Protein AF-W2Q8F6-F1 (afdb_monomer)

Secondary structure (DSSP, 8-state):
-HHHHHHHHHHHHHHHHHHHHHHHHHHHHHHHHHHHHHHHHHHHHHHHHHHHHHHHHHHHHHHHHHHHHHHHHHHHHHTTPPP------TT-EEE--TTSPPPEEEPPPPHHHHHHHHHHHHHHHHHHS---EEEEEETTEEEEEEEEEE-TTSS-EEEEEEEE---SS-HHHHHHHGGGS-GGGS------------

Radius of gyration: 40.29 Å; Cα contacts (8 Å, |Δi|>4): 99; chains: 1; bounding box: 96×53×109 Å

Structure (mmCIF, N/CA/C/O backbone):
data_AF-W2Q8F6-F1
#
_entry.id   AF-W2Q8F6-F1
#
loop_
_atom_site.group_PDB
_atom_site.id
_atom_site.type_symbol
_atom_site.label_atom_id
_atom_site.label_alt_id
_atom_site.label_comp_id
_atom_site.label_asym_id
_atom_site.label_entity_id
_atom_site.label_seq_id
_atom_site.pdbx_PDB_ins_code
_atom_site.Cartn_x
_atom_site.Cartn_y
_atom_site.Cartn_z
_atom_site.occupancy
_atom_site.B_iso_or_equiv
_atom_site.auth_seq_id
_atom_site.auth_comp_id
_atom_site.auth_asym_id
_atom_site.auth_atom_id
_atom_site.pdbx_PDB_model_num
ATOM 1 N N . MET A 1 1 ? 61.545 -25.109 -63.100 1.00 66.00 1 MET A N 1
ATOM 2 C CA . MET A 1 1 ? 61.635 -24.639 -61.692 1.00 66.00 1 MET A CA 1
ATOM 3 C C . MET A 1 1 ? 61.240 -23.167 -61.556 1.00 66.00 1 MET A C 1
ATOM 5 O O . MET A 1 1 ? 60.477 -22.851 -60.653 1.00 66.00 1 MET A O 1
ATOM 9 N N . VAL A 1 2 ? 61.700 -22.267 -62.438 1.00 83.44 2 VAL A N 1
ATOM 10 C CA . VAL A 1 2 ? 61.395 -20.823 -62.346 1.00 83.44 2 VAL A CA 1
ATOM 11 C C . VAL A 1 2 ? 59.976 -20.472 -62.828 1.00 83.44 2 VAL A C 1
ATOM 13 O O . VAL A 1 2 ? 59.292 -19.719 -62.136 1.00 83.44 2 VAL A O 1
ATOM 16 N N . GLU A 1 3 ? 59.479 -21.044 -63.937 1.00 85.19 3 GLU A N 1
ATOM 17 C CA . GLU A 1 3 ? 58.094 -20.796 -64.389 1.00 85.19 3 GLU A CA 1
ATOM 18 C C . GLU A 1 3 ? 57.043 -21.245 -63.369 1.00 85.19 3 GLU A C 1
ATOM 20 O O . GLU A 1 3 ? 56.120 -20.491 -63.066 1.00 85.19 3 GLU A O 1
ATOM 25 N N . GLU A 1 4 ? 57.198 -22.446 -62.808 1.00 88.38 4 GLU A N 1
ATOM 26 C CA . GLU A 1 4 ? 56.263 -22.987 -61.812 1.00 88.38 4 GLU A CA 1
ATOM 27 C C . GLU A 1 4 ? 56.221 -22.124 -60.548 1.00 88.38 4 GLU A C 1
ATOM 29 O O . GLU A 1 4 ? 55.144 -21.801 -60.051 1.00 88.38 4 GLU A O 1
ATOM 34 N N . ARG A 1 5 ? 57.377 -21.635 -60.080 1.00 89.94 5 ARG A N 1
ATOM 35 C CA . ARG A 1 5 ? 57.433 -20.677 -58.968 1.00 89.94 5 ARG A CA 1
ATOM 36 C C . ARG A 1 5 ? 56.657 -19.398 -59.289 1.00 89.94 5 ARG A C 1
ATOM 38 O O . ARG A 1 5 ? 55.868 -18.942 -58.468 1.00 89.94 5 ARG A O 1
ATOM 45 N N . ARG A 1 6 ? 56.839 -18.839 -60.489 1.00 91.62 6 ARG A N 1
ATOM 46 C CA . ARG A 1 6 ? 56.146 -17.614 -60.922 1.00 91.62 6 ARG A CA 1
ATOM 47 C C . ARG A 1 6 ? 54.635 -17.821 -61.051 1.00 91.62 6 ARG A C 1
ATOM 49 O O . ARG A 1 6 ? 53.858 -16.913 -60.759 1.00 91.62 6 ARG A O 1
ATOM 56 N N . ARG A 1 7 ? 54.208 -19.005 -61.494 1.00 92.44 7 ARG A N 1
ATOM 57 C CA . ARG A 1 7 ? 52.794 -19.390 -61.569 1.00 92.44 7 ARG A CA 1
ATOM 58 C C . ARG A 1 7 ? 52.175 -19.478 -60.174 1.00 92.44 7 ARG A C 1
ATOM 60 O O . ARG A 1 7 ? 51.116 -18.896 -59.954 1.00 92.44 7 ARG A O 1
ATOM 67 N N . LEU A 1 8 ? 52.854 -20.145 -59.242 1.00 92.94 8 LEU A N 1
ATOM 68 C CA . LEU A 1 8 ? 52.403 -20.276 -57.855 1.00 92.94 8 LEU A CA 1
ATOM 69 C C . LEU A 1 8 ? 52.355 -18.928 -57.129 1.00 92.94 8 LEU A C 1
ATOM 71 O O . LEU A 1 8 ? 51.430 -18.683 -56.366 1.00 92.94 8 LEU A O 1
ATOM 75 N N . GLU A 1 9 ? 53.293 -18.023 -57.400 1.00 93.31 9 GLU A N 1
ATOM 76 C CA . GLU A 1 9 ? 53.303 -16.685 -56.803 1.00 93.31 9 GLU A CA 1
ATOM 77 C C . GLU A 1 9 ? 52.113 -15.830 -57.265 1.00 93.31 9 GLU A C 1
ATOM 79 O O . GLU A 1 9 ? 51.461 -15.180 -56.448 1.00 93.31 9 GLU A O 1
ATOM 84 N N . LYS A 1 10 ? 51.756 -15.894 -58.554 1.00 93.38 10 LYS A N 1
ATOM 85 C CA . LYS A 1 10 ? 50.542 -15.239 -59.072 1.00 93.38 10 LYS A CA 1
ATOM 86 C C . LYS A 1 10 ? 49.266 -15.834 -58.484 1.00 93.38 10 LYS A C 1
ATOM 88 O O . LYS A 1 10 ? 48.330 -15.101 -58.176 1.00 93.38 10 LYS A O 1
ATOM 93 N N . GLU A 1 11 ? 49.222 -17.155 -58.342 1.00 93.38 11 GLU A N 1
ATOM 94 C CA . GLU A 1 11 ? 48.099 -17.852 -57.715 1.00 9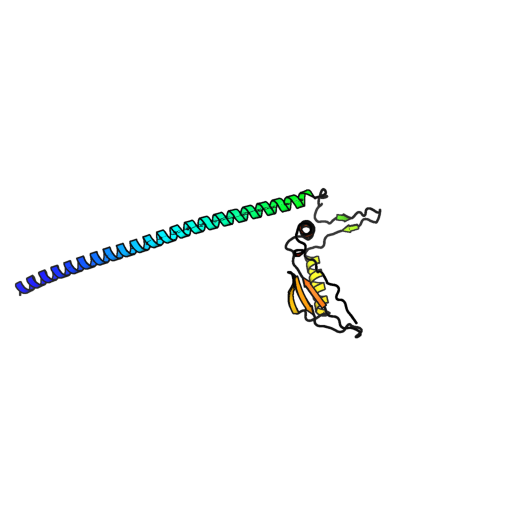3.38 11 GLU A CA 1
ATOM 95 C C . GLU A 1 11 ? 47.949 -17.435 -56.246 1.00 93.38 11 GLU A C 1
ATOM 97 O O . GLU A 1 11 ? 46.856 -17.070 -55.824 1.00 93.38 11 GLU A O 1
ATOM 102 N N . LEU A 1 12 ? 49.053 -17.399 -55.493 1.00 93.94 12 LEU A N 1
ATOM 103 C CA . LEU A 1 12 ? 49.084 -16.944 -54.105 1.00 93.94 12 LEU A CA 1
ATOM 104 C C . LEU A 1 12 ? 48.575 -15.504 -53.983 1.00 93.94 12 LEU A C 1
ATOM 106 O O . LEU A 1 12 ? 47.700 -15.232 -53.167 1.00 93.94 12 LEU A O 1
ATOM 110 N N . GLN A 1 13 ? 49.082 -14.590 -54.812 1.00 94.38 13 GLN A N 1
ATOM 111 C CA . GLN A 1 13 ? 48.644 -13.193 -54.810 1.00 94.38 13 GLN A CA 1
ATOM 112 C C . GLN A 1 13 ? 47.144 -13.067 -55.081 1.00 94.38 13 GLN A C 1
ATOM 114 O O . GLN A 1 13 ? 46.462 -12.305 -54.395 1.00 94.38 13 GLN A O 1
ATOM 119 N N . ARG A 1 14 ? 46.616 -13.851 -56.028 1.00 94.56 14 ARG A N 1
ATOM 120 C CA . ARG A 1 14 ? 45.182 -13.865 -56.325 1.00 94.56 14 ARG A CA 1
ATOM 121 C C . ARG A 1 14 ? 44.366 -14.354 -55.128 1.00 94.56 14 ARG A C 1
ATOM 123 O O . ARG A 1 14 ? 43.432 -13.676 -54.720 1.00 94.56 14 ARG A O 1
ATOM 130 N N . ARG A 1 15 ? 44.764 -15.471 -54.512 1.00 92.94 15 ARG A N 1
ATOM 131 C CA . ARG A 1 15 ? 44.083 -16.036 -53.333 1.00 92.94 15 ARG A CA 1
ATOM 132 C C . ARG A 1 15 ? 44.125 -15.101 -52.125 1.00 92.94 15 ARG A C 1
ATOM 134 O O . ARG A 1 15 ? 43.140 -14.990 -51.403 1.00 92.94 15 ARG A O 1
ATOM 141 N N . VAL A 1 16 ? 45.243 -14.408 -51.913 1.00 94.19 16 VAL A N 1
ATOM 142 C CA . VAL A 1 16 ? 45.380 -13.413 -50.837 1.00 94.19 16 VAL A CA 1
ATOM 143 C C . VAL A 1 16 ? 44.461 -12.216 -51.077 1.00 94.19 16 VAL A C 1
ATOM 145 O O . VAL A 1 16 ? 43.848 -11.725 -50.131 1.00 94.19 16 VAL A O 1
ATOM 148 N N . LEU A 1 17 ? 44.339 -11.752 -52.323 1.00 94.00 17 LEU A N 1
ATOM 149 C CA . LEU A 1 17 ? 43.436 -10.656 -52.671 1.00 94.00 17 LEU A CA 1
ATOM 150 C C . LEU A 1 17 ? 41.964 -11.053 -52.477 1.00 94.00 17 LEU A C 1
ATOM 152 O O . LEU A 1 17 ? 41.217 -10.312 -51.843 1.00 94.00 17 LEU A O 1
ATOM 156 N N . GLU A 1 18 ? 41.575 -12.241 -52.948 1.00 93.19 18 GLU A N 1
ATOM 157 C CA . GLU A 1 18 ? 40.229 -12.803 -52.757 1.00 93.19 18 GLU A CA 1
ATOM 158 C C . GLU A 1 18 ? 39.873 -12.926 -51.265 1.00 93.19 18 GLU A C 1
ATOM 160 O O . GLU A 1 18 ? 38.792 -12.512 -50.847 1.00 93.19 18 GLU A O 1
ATOM 165 N N . ALA A 1 19 ? 40.798 -13.427 -50.438 1.00 88.81 19 ALA A N 1
ATOM 166 C CA . ALA A 1 19 ? 40.586 -13.562 -48.997 1.00 88.81 19 ALA A CA 1
ATOM 167 C C . ALA A 1 19 ? 40.420 -12.206 -48.288 1.00 88.81 19 ALA A C 1
ATOM 169 O O . ALA A 1 19 ? 39.592 -12.086 -47.387 1.00 88.81 19 ALA A O 1
ATOM 170 N N . ARG A 1 20 ? 41.174 -11.176 -48.701 1.00 88.88 20 ARG A N 1
ATOM 171 C CA . ARG A 1 20 ? 41.036 -9.812 -48.158 1.00 88.88 20 ARG A CA 1
ATOM 172 C C . ARG A 1 20 ? 39.681 -9.204 -48.499 1.00 88.88 20 ARG A C 1
ATOM 174 O O . ARG A 1 20 ? 39.010 -8.702 -47.609 1.00 88.88 20 ARG A O 1
ATOM 181 N N . MET A 1 21 ? 39.250 -9.324 -49.754 1.00 90.38 21 MET A N 1
ATOM 182 C CA . MET A 1 21 ? 37.943 -8.818 -50.179 1.00 90.38 21 MET A CA 1
ATOM 183 C C . MET A 1 21 ? 36.790 -9.488 -49.423 1.00 90.38 21 MET A C 1
ATOM 185 O O . MET A 1 21 ? 35.888 -8.801 -48.951 1.00 90.38 21 MET A O 1
ATOM 189 N N . ALA A 1 22 ? 36.842 -10.813 -49.255 1.00 87.81 22 ALA A N 1
ATOM 190 C CA . ALA A 1 22 ? 35.829 -11.546 -48.497 1.00 87.81 22 ALA A CA 1
ATOM 191 C C . ALA A 1 22 ? 35.793 -11.120 -47.018 1.00 87.81 22 ALA A C 1
ATOM 193 O O . ALA A 1 22 ? 34.717 -10.987 -46.434 1.00 87.81 22 ALA A O 1
ATOM 194 N N . PHE A 1 23 ? 36.961 -10.880 -46.413 1.00 84.25 23 PHE A N 1
ATOM 195 C CA . PHE A 1 23 ? 37.064 -10.406 -45.034 1.00 84.25 23 PHE A CA 1
ATOM 196 C C . PHE A 1 23 ? 36.491 -8.992 -44.855 1.00 84.25 23 PHE A C 1
ATOM 198 O O . PHE A 1 23 ? 35.753 -8.749 -43.897 1.00 84.25 23 PHE A O 1
ATOM 205 N N . ASP A 1 24 ? 36.780 -8.077 -45.780 1.00 83.62 24 ASP A N 1
ATOM 206 C CA . ASP A 1 24 ? 36.268 -6.705 -45.742 1.00 83.62 24 ASP A CA 1
ATOM 207 C C . ASP A 1 24 ? 34.740 -6.679 -45.905 1.00 83.62 24 ASP A C 1
ATOM 209 O O . ASP A 1 24 ? 34.045 -5.987 -45.160 1.00 83.62 24 ASP A O 1
ATOM 213 N N . GLU A 1 25 ? 34.190 -7.494 -46.809 1.00 84.44 25 GLU A N 1
ATOM 214 C CA . GLU A 1 25 ? 32.743 -7.621 -47.010 1.00 84.44 25 GLU A CA 1
ATOM 215 C C . GLU A 1 25 ? 32.031 -8.198 -45.774 1.00 84.44 25 GLU A C 1
ATOM 217 O O . GLU A 1 25 ? 31.010 -7.661 -45.334 1.00 84.44 25 GLU A O 1
ATOM 222 N N . LEU A 1 26 ? 32.599 -9.242 -45.156 1.00 82.75 26 LEU A N 1
ATOM 223 C CA . LEU A 1 26 ? 32.115 -9.799 -43.886 1.00 82.75 26 LEU A CA 1
ATOM 224 C C . LEU A 1 26 ? 32.153 -8.758 -42.761 1.00 82.75 26 LEU A C 1
ATOM 226 O O . LEU A 1 26 ? 31.198 -8.650 -41.990 1.00 82.75 26 LEU A O 1
ATOM 230 N N . THR A 1 27 ? 33.222 -7.964 -42.690 1.00 83.50 27 THR A N 1
ATOM 231 C CA . THR A 1 27 ? 33.400 -6.921 -41.671 1.00 83.50 27 THR A CA 1
ATOM 232 C C . THR A 1 27 ? 32.381 -5.794 -41.845 1.00 83.50 27 THR A C 1
ATOM 234 O O . THR A 1 27 ? 31.724 -5.401 -40.880 1.00 83.50 27 THR A O 1
ATOM 237 N N . ILE A 1 28 ? 32.176 -5.315 -43.077 1.00 81.44 28 ILE A N 1
ATOM 238 C CA . ILE A 1 28 ? 31.177 -4.284 -43.401 1.00 81.44 28 ILE A CA 1
ATOM 239 C C . ILE A 1 28 ? 29.765 -4.791 -43.097 1.00 81.44 28 ILE A C 1
ATOM 241 O O . ILE A 1 28 ? 28.972 -4.079 -42.479 1.00 81.44 28 ILE A O 1
ATOM 245 N N . ARG A 1 29 ? 29.447 -6.032 -43.483 1.00 81.88 29 ARG A N 1
ATOM 246 C CA . ARG A 1 29 ? 28.142 -6.643 -43.213 1.00 81.88 29 ARG A CA 1
ATOM 247 C C . ARG A 1 29 ? 27.894 -6.815 -41.713 1.00 81.88 29 ARG A C 1
ATOM 249 O O . ARG A 1 29 ? 26.825 -6.433 -41.242 1.00 81.88 29 ARG A O 1
ATOM 256 N N . SER A 1 30 ? 28.883 -7.302 -40.963 1.00 86.19 30 SER A N 1
ATOM 257 C CA . SER A 1 30 ? 28.810 -7.436 -39.503 1.00 86.19 30 SER A CA 1
ATOM 258 C C . SER A 1 30 ? 28.610 -6.083 -38.815 1.00 86.19 30 SER A C 1
ATOM 260 O O . SER A 1 30 ? 27.782 -5.973 -37.911 1.00 86.19 30 SER A O 1
ATOM 262 N N . ALA A 1 31 ? 29.325 -5.041 -39.248 1.00 88.44 31 ALA A N 1
ATOM 263 C CA . ALA A 1 31 ? 29.173 -3.695 -38.704 1.00 88.44 31 ALA A CA 1
ATOM 264 C C . ALA A 1 31 ? 27.793 -3.095 -39.034 1.00 88.44 31 ALA A C 1
ATOM 266 O O . ALA A 1 31 ? 27.152 -2.490 -38.173 1.00 88.44 31 ALA A O 1
ATOM 267 N N . ALA A 1 32 ? 27.295 -3.306 -40.255 1.00 89.50 32 ALA A N 1
ATOM 268 C CA . ALA A 1 32 ? 25.973 -2.850 -40.680 1.00 89.50 32 ALA A CA 1
ATOM 269 C C . ALA A 1 32 ? 24.829 -3.587 -39.957 1.00 89.50 32 ALA A C 1
ATOM 271 O O . ALA A 1 32 ? 23.784 -3.000 -39.674 1.00 89.50 32 ALA A O 1
ATOM 272 N N . GLU A 1 33 ? 24.992 -4.874 -39.651 1.00 91.00 33 GLU A N 1
ATOM 273 C CA . GLU A 1 33 ? 24.050 -5.648 -38.833 1.00 91.00 33 GLU A CA 1
ATOM 274 C C . GLU A 1 33 ? 24.035 -5.158 -37.378 1.00 91.00 33 GLU A C 1
ATOM 276 O O . GLU A 1 33 ? 22.956 -4.886 -36.847 1.00 91.00 33 GLU A O 1
ATOM 281 N N . ALA A 1 34 ? 25.205 -4.921 -36.775 1.00 90.69 34 ALA A N 1
ATOM 282 C CA . ALA A 1 34 ? 25.307 -4.349 -35.431 1.00 90.69 34 ALA A CA 1
ATOM 283 C C . ALA A 1 34 ? 24.666 -2.951 -35.343 1.00 90.69 34 ALA A C 1
ATOM 285 O O . ALA A 1 34 ? 23.893 -2.673 -34.425 1.00 90.69 34 ALA A O 1
ATOM 286 N N . TYR A 1 35 ? 24.911 -2.082 -36.329 1.00 93.75 35 TYR A N 1
ATOM 287 C CA . TYR A 1 35 ? 24.312 -0.745 -36.376 1.00 93.75 35 TYR A CA 1
ATOM 288 C C . TYR A 1 35 ? 22.783 -0.791 -36.498 1.00 93.75 35 TYR A C 1
ATOM 290 O O . TYR A 1 35 ? 22.077 -0.028 -35.833 1.00 93.75 35 TYR A O 1
ATOM 298 N N . ARG A 1 36 ? 22.252 -1.713 -37.313 1.00 93.50 36 ARG A N 1
ATOM 299 C CA . ARG A 1 36 ? 20.803 -1.934 -37.428 1.00 93.50 36 ARG A CA 1
ATOM 300 C C . ARG A 1 36 ? 20.199 -2.386 -36.103 1.00 93.50 36 ARG A C 1
ATOM 302 O O . ARG A 1 36 ? 19.193 -1.812 -35.695 1.00 93.50 36 ARG A O 1
ATOM 309 N N . HIS A 1 37 ? 20.830 -3.339 -35.415 1.00 93.38 37 HIS A N 1
ATOM 310 C CA . HIS A 1 37 ? 20.370 -3.803 -34.104 1.00 93.38 37 HIS A CA 1
ATOM 311 C C . HIS A 1 37 ? 20.296 -2.652 -33.095 1.00 93.38 37 HIS A C 1
ATOM 313 O O . HIS A 1 37 ? 19.240 -2.400 -32.519 1.00 93.38 37 HIS A O 1
ATOM 319 N N . VAL A 1 38 ? 21.383 -1.887 -32.953 1.00 94.69 38 VAL A N 1
ATOM 320 C CA . VAL A 1 38 ? 21.447 -0.746 -32.026 1.00 94.69 38 VAL A CA 1
ATOM 321 C C . VAL A 1 38 ? 20.412 0.325 -32.373 1.00 94.69 38 VAL A C 1
ATOM 323 O O . VAL A 1 38 ? 19.833 0.940 -31.483 1.00 94.69 38 VAL A O 1
ATOM 326 N N . THR A 1 39 ? 20.143 0.553 -33.659 1.00 95.94 39 THR A N 1
ATOM 327 C CA . THR A 1 39 ? 19.146 1.542 -34.090 1.00 95.94 39 THR A CA 1
ATOM 328 C C . THR A 1 39 ? 17.730 1.126 -33.692 1.00 95.94 39 THR A C 1
ATOM 330 O O . THR A 1 39 ? 16.974 1.954 -33.181 1.00 95.94 39 THR A O 1
ATOM 333 N N . VAL A 1 40 ? 17.381 -0.150 -33.882 1.00 95.81 40 VAL A N 1
ATOM 334 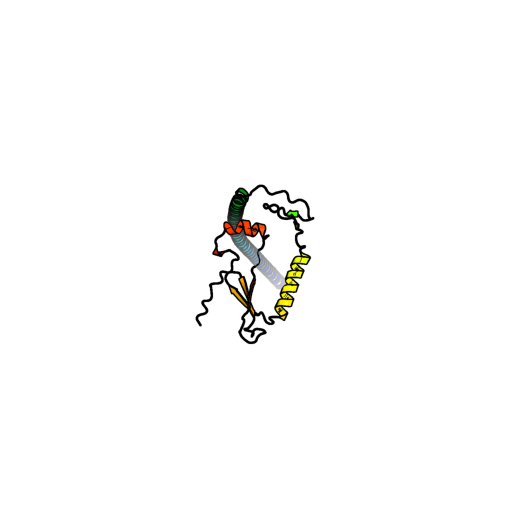C CA . VAL A 1 40 ? 16.077 -0.698 -33.474 1.00 95.81 40 VAL A CA 1
ATOM 335 C C . VAL A 1 40 ? 15.931 -0.667 -31.956 1.00 95.81 40 VAL A C 1
ATOM 337 O O . VAL A 1 40 ? 14.916 -0.198 -31.448 1.00 95.81 40 VAL A O 1
ATOM 340 N N . GLU A 1 41 ? 16.961 -1.093 -31.230 1.00 95.44 41 GLU A N 1
ATOM 341 C CA . GLU A 1 41 ? 16.966 -1.089 -29.769 1.00 95.44 41 GLU A CA 1
ATOM 342 C C . GLU A 1 41 ? 16.841 0.332 -29.210 1.00 95.44 41 GLU A C 1
ATOM 344 O O . GLU A 1 41 ? 16.030 0.589 -28.325 1.00 95.44 41 GLU A O 1
ATOM 349 N N . ARG A 1 42 ? 17.555 1.301 -29.793 1.00 96.06 42 ARG A N 1
ATOM 350 C CA . ARG A 1 42 ? 17.426 2.713 -29.420 1.00 96.06 42 ARG A CA 1
ATOM 351 C C . ARG A 1 42 ? 16.013 3.236 -29.668 1.00 96.06 42 ARG A C 1
ATOM 353 O O . ARG A 1 42 ? 15.497 3.972 -28.832 1.00 96.06 42 ARG A O 1
ATOM 360 N N . ALA A 1 43 ? 15.389 2.887 -30.792 1.00 95.75 43 ALA A N 1
ATOM 361 C CA . ALA A 1 43 ? 14.012 3.283 -31.076 1.00 95.75 43 ALA A CA 1
ATOM 362 C C . ALA A 1 43 ? 13.026 2.679 -30.061 1.00 95.75 43 ALA A C 1
ATOM 364 O O . ALA A 1 43 ? 12.176 3.400 -29.538 1.00 95.75 43 ALA A O 1
ATOM 365 N N . ALA A 1 44 ? 13.194 1.397 -29.723 1.00 96.31 44 ALA A N 1
ATOM 366 C CA . ALA A 1 44 ? 12.396 0.721 -28.704 1.00 96.31 44 ALA A CA 1
ATOM 367 C C . ALA A 1 44 ? 12.558 1.386 -27.326 1.00 96.31 44 ALA A C 1
ATOM 369 O O . ALA A 1 44 ? 11.567 1.800 -26.725 1.00 96.31 44 ALA A O 1
ATOM 370 N N . LEU A 1 45 ? 13.797 1.608 -26.879 1.00 96.56 45 LEU A N 1
ATOM 371 C CA . LEU A 1 45 ? 14.091 2.271 -25.605 1.00 96.56 45 LEU A CA 1
ATOM 372 C C . LEU A 1 45 ? 13.553 3.702 -25.550 1.00 96.56 45 LEU A C 1
ATOM 374 O O . LEU A 1 45 ? 13.072 4.135 -24.507 1.00 96.56 45 LEU A O 1
ATOM 378 N N . MET A 1 46 ? 13.604 4.454 -26.653 1.00 96.38 46 MET A N 1
ATOM 379 C CA . MET A 1 46 ? 13.009 5.793 -26.699 1.00 96.38 46 MET A CA 1
ATOM 380 C C . MET A 1 46 ? 11.490 5.738 -26.521 1.00 96.38 46 MET A C 1
ATOM 382 O O . MET A 1 46 ? 10.952 6.549 -25.769 1.00 96.38 46 MET A O 1
ATOM 386 N N . SER A 1 47 ? 10.810 4.780 -27.158 1.00 95.69 47 SER A N 1
ATOM 387 C CA . SER A 1 47 ? 9.361 4.610 -26.995 1.00 95.69 47 SER A CA 1
ATOM 388 C C . SER A 1 47 ? 8.982 4.235 -25.559 1.00 95.69 47 SER A C 1
ATOM 390 O O . SER A 1 47 ? 8.073 4.832 -24.984 1.00 95.69 47 SER A O 1
ATOM 392 N N . GLU A 1 48 ? 9.743 3.336 -24.933 1.00 96.56 48 GLU A N 1
ATOM 393 C CA . GLU A 1 48 ? 9.535 2.943 -23.539 1.00 96.56 48 GLU A CA 1
ATOM 394 C C . GLU A 1 48 ? 9.813 4.106 -22.579 1.00 96.56 48 GLU A C 1
ATOM 396 O O . GLU A 1 48 ? 9.062 4.335 -21.633 1.00 96.56 48 GLU A O 1
ATOM 401 N N . ASN A 1 49 ? 10.852 4.903 -22.843 1.00 97.25 49 ASN A N 1
ATOM 402 C CA . ASN A 1 49 ? 11.179 6.061 -22.016 1.00 97.25 49 ASN A CA 1
ATOM 403 C C . ASN A 1 49 ? 10.065 7.119 -22.032 1.00 97.25 49 ASN A C 1
ATOM 405 O O . ASN A 1 49 ? 9.796 7.730 -20.998 1.00 97.25 49 ASN A O 1
ATOM 409 N N . VAL A 1 50 ? 9.419 7.333 -23.183 1.00 97.62 50 VAL A N 1
ATOM 410 C CA . VAL A 1 50 ? 8.255 8.226 -23.297 1.00 97.62 50 VAL A CA 1
ATOM 411 C C . VAL A 1 50 ? 7.081 7.671 -22.493 1.00 97.62 50 VAL A C 1
ATOM 413 O O . VAL A 1 50 ? 6.564 8.380 -21.633 1.00 97.62 50 VAL A O 1
ATOM 416 N N . ALA A 1 51 ? 6.742 6.391 -22.670 1.00 97.12 51 ALA A N 1
ATOM 417 C CA . ALA A 1 51 ? 5.652 5.753 -21.931 1.00 97.12 51 ALA A CA 1
ATOM 418 C C . ALA A 1 51 ? 5.865 5.798 -20.405 1.00 97.12 51 ALA A C 1
ATOM 420 O O . ALA A 1 51 ? 4.939 6.069 -19.641 1.00 97.12 51 ALA A O 1
ATOM 421 N N . LEU A 1 52 ? 7.100 5.587 -19.938 1.00 97.38 52 LEU A N 1
ATOM 422 C CA . LEU A 1 52 ? 7.435 5.690 -18.516 1.00 97.38 52 LEU A CA 1
ATOM 423 C C . LEU A 1 52 ? 7.290 7.117 -17.986 1.00 97.38 52 LEU A C 1
ATOM 425 O O . LEU A 1 52 ? 6.830 7.301 -16.860 1.00 97.38 52 LEU A O 1
ATOM 429 N N . LYS A 1 53 ? 7.671 8.131 -18.769 1.00 97.12 53 LYS A N 1
ATOM 430 C CA . LYS A 1 53 ? 7.495 9.536 -18.377 1.00 97.12 53 LYS A CA 1
ATOM 431 C C . LYS A 1 53 ? 6.022 9.896 -18.237 1.00 97.12 53 LYS A C 1
ATOM 433 O O . LYS A 1 53 ? 5.663 10.496 -17.228 1.00 97.12 53 LYS A O 1
ATOM 438 N N . GLU A 1 54 ? 5.190 9.475 -19.184 1.00 97.25 54 GLU A N 1
ATOM 439 C CA . GLU A 1 54 ? 3.735 9.661 -19.121 1.00 97.25 54 GLU A CA 1
ATOM 440 C C . GLU A 1 54 ? 3.148 8.974 -17.878 1.00 97.25 54 GLU A C 1
ATOM 442 O O . GLU A 1 54 ? 2.463 9.610 -17.077 1.00 97.25 54 GLU A O 1
ATOM 447 N N . ALA A 1 55 ? 3.520 7.716 -17.622 1.00 96.69 55 ALA A N 1
ATOM 448 C CA . ALA A 1 55 ? 3.063 6.982 -16.441 1.00 96.69 55 ALA A CA 1
ATOM 449 C C . ALA A 1 55 ? 3.507 7.630 -15.113 1.00 96.69 55 ALA A C 1
ATOM 451 O O . ALA A 1 55 ? 2.765 7.621 -14.125 1.00 96.69 55 ALA A O 1
ATOM 452 N N . ILE A 1 56 ? 4.720 8.193 -15.064 1.00 96.94 56 ILE A N 1
ATOM 453 C CA . ILE A 1 56 ? 5.204 8.947 -13.900 1.00 96.94 56 ILE A CA 1
ATOM 454 C C . ILE A 1 56 ? 4.375 10.215 -13.712 1.00 96.94 56 ILE A C 1
ATOM 456 O O . ILE A 1 56 ? 3.969 10.504 -12.585 1.00 96.94 56 ILE A O 1
ATOM 460 N N . GLU A 1 57 ? 4.112 10.958 -14.784 1.00 97.56 57 GLU A N 1
ATOM 461 C CA . GLU A 1 57 ? 3.314 12.180 -14.729 1.00 97.56 57 GLU A CA 1
ATOM 462 C C . GLU A 1 57 ? 1.900 11.899 -14.206 1.00 97.56 57 GLU A C 1
ATOM 464 O O . GLU A 1 57 ? 1.433 12.573 -13.287 1.00 97.56 57 GLU A O 1
ATOM 469 N N . ASP A 1 58 ? 1.252 10.849 -14.703 1.00 96.50 58 ASP A N 1
ATOM 470 C CA . ASP A 1 58 ? -0.081 10.449 -14.252 1.00 96.50 58 ASP A CA 1
ATOM 471 C C . ASP A 1 58 ? -0.089 10.030 -12.782 1.00 96.50 58 ASP A C 1
ATOM 473 O O . ASP A 1 58 ? -0.951 10.452 -12.004 1.00 96.50 58 ASP A O 1
ATOM 477 N N . LYS A 1 59 ? 0.922 9.273 -12.346 1.00 95.94 59 LYS A N 1
ATOM 478 C CA . LYS A 1 59 ? 1.070 8.911 -10.933 1.00 95.94 59 LYS A CA 1
ATOM 479 C C . LYS A 1 59 ? 1.269 10.142 -10.046 1.00 95.94 59 LYS A C 1
ATOM 481 O O . LYS A 1 59 ? 0.737 10.184 -8.934 1.00 95.94 59 LYS A O 1
ATOM 486 N N . LEU A 1 60 ? 2.020 11.140 -10.512 1.00 96.56 60 LEU A N 1
ATOM 487 C CA . LEU A 1 60 ? 2.214 12.397 -9.789 1.00 96.56 60 LEU A CA 1
ATOM 488 C C . LEU A 1 60 ? 0.915 13.205 -9.704 1.00 96.56 60 LEU A C 1
ATOM 490 O O . LEU A 1 60 ? 0.616 13.728 -8.631 1.00 96.56 60 LEU A O 1
ATOM 494 N N . LYS A 1 61 ? 0.109 13.245 -10.774 1.00 95.94 61 LYS A N 1
ATOM 495 C CA . LYS A 1 61 ? -1.221 13.880 -10.763 1.00 95.94 61 LYS A CA 1
ATOM 496 C C . LYS A 1 61 ? -2.138 13.237 -9.724 1.00 95.94 61 LYS A C 1
ATOM 498 O O . LYS A 1 61 ? -2.712 13.946 -8.901 1.00 95.94 61 LYS A O 1
ATOM 503 N N . VAL A 1 62 ? -2.222 11.903 -9.706 1.00 95.56 62 VAL A N 1
ATOM 504 C CA . VAL A 1 62 ? -3.030 11.165 -8.717 1.00 95.56 62 VAL A CA 1
ATOM 505 C C . VAL A 1 62 ? -2.541 11.438 -7.297 1.00 95.56 62 VAL A C 1
ATOM 507 O O . VAL A 1 62 ? -3.347 11.688 -6.403 1.00 95.56 62 VAL A O 1
ATOM 510 N N . LYS A 1 63 ? -1.221 11.439 -7.080 1.00 95.44 63 LYS A N 1
ATOM 511 C CA . LYS A 1 63 ? -0.642 11.747 -5.770 1.00 95.44 63 LYS A CA 1
ATOM 512 C C . LYS A 1 63 ? -1.009 13.163 -5.308 1.00 95.44 63 LYS A C 1
ATOM 514 O O . LYS A 1 63 ? -1.436 13.323 -4.171 1.00 95.44 63 LYS A O 1
ATOM 519 N N . ALA A 1 64 ? -0.884 14.163 -6.180 1.00 94.81 64 ALA A N 1
ATOM 520 C CA . ALA A 1 64 ? -1.216 15.548 -5.854 1.00 94.81 64 ALA A CA 1
ATOM 521 C C . ALA A 1 64 ? -2.713 15.735 -5.556 1.00 94.81 64 ALA A C 1
ATOM 523 O O . ALA A 1 64 ? -3.074 16.479 -4.644 1.00 94.81 64 ALA A O 1
ATOM 524 N N . GLN A 1 65 ? -3.585 15.043 -6.297 1.00 94.81 65 GLN A N 1
ATOM 525 C CA . GLN A 1 65 ? -5.023 15.046 -6.034 1.00 94.81 65 GLN A CA 1
ATOM 526 C C . GLN A 1 65 ? -5.339 14.427 -4.667 1.00 94.81 65 GLN A C 1
ATOM 528 O O . GLN A 1 65 ? -6.057 15.030 -3.874 1.00 94.81 65 GLN A O 1
ATOM 533 N N . LEU A 1 66 ? -4.740 13.276 -4.353 1.00 94.19 66 LEU A N 1
ATOM 534 C CA . LEU A 1 66 ? -4.914 12.612 -3.062 1.00 94.19 66 LEU A CA 1
ATOM 535 C C . LEU A 1 66 ? -4.423 13.479 -1.893 1.00 94.19 66 LEU A C 1
ATOM 537 O O . LEU A 1 66 ? -5.078 13.548 -0.855 1.00 94.19 66 LEU A O 1
ATOM 541 N N . GLU A 1 67 ? -3.273 14.140 -2.044 1.00 92.50 67 GLU A N 1
ATOM 542 C CA . GLU A 1 67 ? -2.737 15.060 -1.034 1.00 92.50 67 GLU A CA 1
ATOM 543 C C . GLU A 1 67 ? -3.676 16.250 -0.808 1.00 92.50 67 GLU A C 1
ATOM 545 O O . GLU A 1 67 ? -3.928 16.611 0.342 1.00 92.50 67 GLU A O 1
ATOM 550 N N . ARG A 1 68 ? -4.252 16.810 -1.881 1.00 93.25 68 ARG A N 1
ATOM 551 C CA . ARG A 1 68 ? -5.244 17.888 -1.793 1.00 93.25 68 ARG A CA 1
ATOM 552 C C . ARG A 1 68 ? -6.498 17.447 -1.046 1.00 93.25 68 ARG A C 1
ATOM 554 O O . ARG A 1 68 ? -6.877 18.101 -0.084 1.00 93.25 68 ARG A O 1
ATOM 561 N N . GLU A 1 69 ? -7.096 16.325 -1.438 1.00 90.19 69 GLU A N 1
ATOM 562 C CA . GLU A 1 69 ? -8.296 15.788 -0.781 1.00 90.19 69 GLU A CA 1
ATOM 563 C C . GLU A 1 69 ? -8.034 15.460 0.694 1.00 90.19 69 GLU A C 1
ATOM 565 O O . GLU A 1 69 ? -8.853 15.753 1.564 1.00 90.19 69 GLU A O 1
ATOM 570 N N . THR A 1 70 ? -6.856 14.907 1.001 1.00 87.44 70 THR A N 1
ATOM 571 C CA . THR A 1 70 ? -6.444 14.644 2.385 1.00 87.44 70 THR A CA 1
ATOM 572 C C . THR A 1 70 ? -6.340 15.941 3.185 1.00 87.44 70 THR A C 1
ATOM 574 O O . THR A 1 70 ? -6.773 15.987 4.336 1.00 87.44 70 THR A O 1
ATOM 577 N N . GLN A 1 71 ? -5.774 16.995 2.595 1.00 87.12 71 GLN A N 1
ATOM 578 C CA . GLN A 1 71 ? -5.635 18.290 3.250 1.00 87.12 71 GLN A CA 1
ATOM 579 C C . GLN A 1 71 ? -6.999 18.954 3.478 1.00 87.12 71 GLN A C 1
ATOM 581 O O . GLN A 1 71 ? -7.283 19.365 4.601 1.00 87.12 71 GLN A O 1
ATOM 586 N N . GLU A 1 72 ? -7.871 18.967 2.468 1.00 87.31 72 GLU A N 1
ATOM 587 C CA . GLU A 1 72 ? -9.246 19.474 2.580 1.00 87.31 72 GLU A CA 1
ATOM 588 C C . GLU A 1 72 ? -10.028 18.747 3.685 1.00 87.31 72 GLU A C 1
ATOM 590 O O . GLU A 1 72 ? -10.696 19.380 4.505 1.00 87.31 72 GLU A O 1
ATOM 595 N N . PHE A 1 73 ? -9.893 17.420 3.768 1.00 84.56 73 PHE A N 1
ATOM 596 C CA . PHE A 1 73 ? -10.496 16.616 4.830 1.00 84.56 73 PHE A CA 1
ATOM 597 C C . PHE A 1 73 ? -9.953 16.975 6.223 1.00 84.56 73 PHE A C 1
ATOM 599 O O . PHE A 1 73 ? -10.712 17.095 7.186 1.00 84.56 73 PHE A O 1
ATOM 606 N N . LEU A 1 74 ? -8.639 17.174 6.356 1.00 82.38 74 LEU A N 1
ATOM 607 C CA . LEU A 1 74 ? -8.030 17.575 7.626 1.00 82.38 74 LEU A CA 1
ATOM 608 C C . LEU A 1 74 ? -8.455 18.983 8.059 1.00 82.38 74 LEU A C 1
ATOM 610 O O . LEU A 1 74 ? -8.660 19.210 9.254 1.00 82.38 74 LEU A O 1
ATOM 614 N N . ASP A 1 75 ? -8.607 19.908 7.115 1.00 83.19 75 ASP A N 1
ATOM 615 C CA . ASP A 1 75 ? -9.040 21.275 7.396 1.00 83.19 75 ASP A CA 1
ATOM 616 C C . ASP A 1 75 ? -10.505 21.316 7.859 1.00 83.19 75 ASP A C 1
ATOM 618 O O . ASP A 1 75 ? -10.821 22.019 8.823 1.00 83.19 75 ASP A O 1
ATOM 622 N N . GLN A 1 76 ? -11.378 20.474 7.291 1.00 80.19 76 GLN A N 1
ATOM 623 C CA . GLN A 1 76 ? -12.747 20.283 7.796 1.00 80.19 76 GLN A CA 1
ATOM 624 C C . GLN A 1 76 ? -12.767 19.794 9.251 1.00 80.19 76 GLN A C 1
ATOM 626 O O . GLN A 1 76 ? -13.541 20.296 10.065 1.00 80.19 76 GLN A O 1
ATOM 631 N N . ILE A 1 77 ? -11.881 18.858 9.608 1.00 76.25 77 ILE A N 1
ATOM 632 C CA . ILE A 1 77 ? -11.774 18.357 10.986 1.00 76.25 77 ILE A CA 1
ATOM 633 C C . ILE A 1 77 ? -11.297 19.458 11.945 1.00 76.25 77 ILE A C 1
ATOM 635 O O . ILE A 1 77 ? -11.785 19.539 13.074 1.00 76.25 77 ILE A O 1
ATOM 639 N N . ARG A 1 78 ? -10.346 20.302 11.523 1.00 71.69 78 ARG A N 1
ATOM 640 C CA . ARG A 1 78 ? -9.800 21.398 12.347 1.00 71.69 78 ARG A CA 1
ATOM 641 C C . ARG A 1 78 ? -10.790 22.540 12.559 1.00 71.69 78 ARG A C 1
ATOM 643 O O . ARG A 1 78 ? -10.790 23.144 13.624 1.00 71.69 78 ARG A O 1
ATOM 650 N N . SER A 1 79 ? -11.654 22.823 11.585 1.00 63.09 79 SER A N 1
ATOM 651 C CA . SER A 1 79 ? -12.623 23.924 11.682 1.00 63.09 79 SER A CA 1
ATOM 652 C C . SER A 1 79 ? -13.676 23.736 12.789 1.00 63.09 79 SER A C 1
ATOM 654 O O . SER A 1 79 ? -14.315 24.710 13.177 1.00 63.09 79 SER A O 1
ATOM 656 N N . ASN A 1 80 ? -13.854 22.516 13.307 1.00 59.94 80 ASN A N 1
ATOM 657 C CA . ASN A 1 80 ? -14.803 22.191 14.380 1.00 59.94 80 ASN A CA 1
ATOM 658 C C . ASN A 1 80 ? -14.159 22.160 15.782 1.00 59.94 80 ASN A C 1
ATOM 660 O O . ASN A 1 80 ? -14.742 21.615 16.720 1.00 59.94 80 ASN A O 1
ATOM 664 N N . GLU A 1 81 ? -12.944 22.690 15.938 1.00 54.97 81 GLU A N 1
ATOM 665 C CA . GLU A 1 81 ? -12.184 22.598 17.185 1.00 54.97 81 GLU A CA 1
ATOM 666 C C . GLU A 1 81 ? -12.563 23.728 18.173 1.00 54.97 81 GLU A C 1
ATOM 668 O O . GLU A 1 81 ? -12.442 24.910 17.843 1.00 54.97 81 GLU A O 1
ATOM 673 N N . PRO A 1 82 ? -12.985 23.415 19.415 1.00 55.44 82 PRO A N 1
ATOM 674 C CA . PRO A 1 82 ? -12.906 24.366 20.521 1.00 55.44 82 PRO A CA 1
ATOM 675 C C . PRO A 1 82 ? -11.430 24.680 20.821 1.00 55.44 82 PRO A C 1
ATOM 677 O O . PRO A 1 82 ? -10.590 23.797 20.642 1.00 55.44 82 PRO A O 1
ATOM 680 N N . PRO A 1 83 ? -11.079 25.875 21.331 1.00 50.84 83 PRO A N 1
ATOM 681 C CA . PRO A 1 83 ? -9.690 26.238 21.595 1.00 50.84 83 PRO A CA 1
ATOM 682 C C . PRO A 1 83 ? -9.008 25.191 22.482 1.00 50.84 83 PRO A C 1
ATOM 684 O O . PRO A 1 83 ? -9.442 24.932 23.606 1.00 50.84 83 PRO A O 1
ATOM 687 N N . VAL A 1 84 ? -7.942 24.577 21.967 1.00 50.31 84 VAL A N 1
ATOM 688 C CA . VAL A 1 84 ? -7.121 23.622 22.712 1.00 50.31 84 VAL A CA 1
ATOM 689 C C . VAL A 1 84 ? -6.529 24.354 23.914 1.00 50.31 84 VAL A C 1
ATOM 691 O O . VAL A 1 84 ? -5.718 25.266 23.752 1.00 50.31 84 VAL A O 1
ATOM 694 N N . LEU A 1 85 ? -6.925 23.961 25.128 1.00 48.03 85 LEU A N 1
ATOM 695 C CA . LEU A 1 85 ? -6.186 24.328 26.332 1.00 48.03 85 LEU A CA 1
ATOM 696 C C . LEU A 1 85 ? -4.760 23.817 26.141 1.00 48.03 85 LEU A C 1
ATOM 698 O O . LEU A 1 85 ? -4.556 22.617 25.948 1.00 48.03 85 LEU A O 1
ATOM 702 N N . ALA A 1 86 ? -3.805 24.748 26.126 1.00 46.00 86 ALA A N 1
ATOM 703 C CA . ALA A 1 86 ? -2.389 24.464 25.967 1.00 46.00 86 ALA A CA 1
ATOM 704 C C . ALA A 1 86 ? -2.016 23.258 26.833 1.00 46.00 86 ALA A C 1
ATOM 706 O O . ALA A 1 86 ? -2.158 23.307 28.058 1.00 46.00 86 ALA A O 1
ATOM 707 N N . ARG A 1 87 ? -1.578 22.170 26.185 1.00 49.66 87 ARG A N 1
ATOM 708 C CA . ARG A 1 87 ? -0.918 21.066 26.876 1.00 49.66 87 ARG A CA 1
ATOM 709 C C . ARG A 1 87 ? 0.292 21.677 27.570 1.00 49.66 87 ARG A C 1
ATOM 711 O O . ARG A 1 87 ? 1.254 22.042 26.903 1.00 49.66 87 ARG A O 1
ATOM 718 N N . ARG A 1 88 ? 0.176 21.878 28.882 1.00 49.12 88 ARG A N 1
ATOM 719 C CA . ARG A 1 88 ? 1.345 22.061 29.733 1.00 49.12 88 ARG A CA 1
ATOM 720 C C . ARG A 1 88 ? 2.068 20.725 29.795 1.00 49.12 88 ARG A C 1
ATOM 722 O O . ARG A 1 88 ? 1.441 19.685 29.597 1.00 49.12 88 ARG A O 1
ATOM 729 N N . ASP A 1 89 ? 3.369 20.850 29.968 1.00 51.94 89 ASP A N 1
ATOM 730 C CA . ASP A 1 89 ? 4.408 19.844 29.808 1.00 51.94 89 ASP A CA 1
ATOM 731 C C . ASP A 1 89 ? 4.122 18.508 30.513 1.00 51.94 89 ASP A C 1
ATOM 733 O O . ASP A 1 89 ? 3.184 18.387 31.297 1.00 51.94 89 ASP A O 1
ATOM 737 N N . ASP A 1 90 ? 4.951 17.516 30.185 1.00 53.41 90 ASP A N 1
ATOM 738 C CA . ASP A 1 90 ? 4.867 16.058 30.389 1.00 53.41 90 ASP A CA 1
ATOM 739 C C . ASP A 1 90 ? 4.515 15.507 31.799 1.00 53.41 90 ASP A C 1
ATOM 741 O O . ASP A 1 90 ? 4.581 14.299 32.012 1.00 53.41 90 ASP A O 1
ATOM 745 N N . ASP A 1 91 ? 4.068 16.329 32.747 1.00 58.72 91 ASP A N 1
ATOM 746 C CA . ASP A 1 91 ? 3.816 15.955 34.142 1.00 58.72 91 ASP A CA 1
ATOM 747 C C . ASP A 1 91 ? 2.353 15.609 34.468 1.00 58.72 91 ASP A C 1
ATOM 749 O O . ASP A 1 91 ? 2.042 15.289 35.614 1.00 58.72 91 ASP A O 1
ATOM 753 N N . GLY A 1 92 ? 1.437 15.624 33.497 1.00 63.22 92 GLY A N 1
ATOM 754 C CA . GLY A 1 92 ? 0.010 15.342 33.713 1.00 63.22 92 GLY A CA 1
ATOM 755 C C . GLY A 1 92 ? -0.845 16.596 33.920 1.00 63.22 92 GLY A C 1
ATOM 756 O O . GLY A 1 92 ? -0.384 17.725 33.764 1.00 63.22 92 GLY A O 1
ATOM 757 N N . TRP A 1 93 ? -2.140 16.422 34.200 1.00 74.06 93 TRP A N 1
ATOM 758 C CA . TRP A 1 93 ? -3.074 17.543 34.355 1.00 74.06 93 TRP A CA 1
ATOM 759 C C . TRP A 1 93 ? -4.076 17.341 35.493 1.00 74.06 93 TRP A C 1
ATOM 761 O O . TRP A 1 93 ? -4.557 16.241 35.756 1.00 74.06 93 TRP A O 1
ATOM 771 N N . CYS A 1 94 ? -4.441 18.437 36.160 1.00 77.19 94 CYS A N 1
ATOM 772 C CA . CYS A 1 94 ? -5.491 18.435 37.174 1.00 77.19 94 CYS A CA 1
ATOM 773 C C . CYS A 1 94 ? -6.871 18.512 36.504 1.00 77.19 94 CYS A C 1
ATOM 775 O O . CYS A 1 94 ? -7.166 19.466 35.781 1.00 77.19 94 CYS A O 1
ATOM 777 N N . VAL A 1 95 ? -7.720 17.511 36.738 1.00 78.44 95 VAL A N 1
ATOM 778 C CA . VAL A 1 95 ? -9.091 17.453 36.223 1.00 78.44 95 VAL A CA 1
ATOM 779 C C . VAL A 1 95 ? -10.023 18.125 37.226 1.00 78.44 95 VAL A C 1
ATOM 781 O O . VAL A 1 95 ? -10.211 17.637 38.341 1.00 78.44 95 VAL A O 1
ATOM 784 N N . GLN A 1 96 ? -10.621 19.246 36.823 1.00 81.56 96 GLN A N 1
ATOM 785 C CA . GLN A 1 96 ? -11.658 19.929 37.596 1.00 81.56 96 GLN A CA 1
ATOM 786 C C . GLN A 1 96 ? -13.036 19.461 37.128 1.00 81.56 96 GLN A C 1
ATOM 788 O O . GLN A 1 96 ? -13.353 19.538 35.941 1.00 81.56 96 GLN A O 1
ATOM 793 N N . LEU A 1 97 ? -13.859 18.972 38.056 1.00 80.12 97 LEU A N 1
ATOM 794 C CA . LEU A 1 97 ? -15.234 18.590 37.753 1.00 80.12 97 LEU A CA 1
ATOM 795 C C . LEU A 1 97 ? -16.169 19.798 37.932 1.00 80.12 97 LEU A C 1
ATOM 797 O O . LEU A 1 97 ? -16.067 20.497 38.941 1.00 80.12 97 LEU A O 1
ATOM 801 N N . PRO A 1 98 ? -17.129 20.022 37.016 1.00 70.38 98 PRO A N 1
ATOM 802 C CA . PRO A 1 98 ? -17.997 21.205 37.031 1.00 70.38 98 PRO A CA 1
ATOM 803 C C . PRO A 1 98 ? -18.949 21.278 38.238 1.00 70.38 98 PRO A C 1
ATOM 805 O O . PRO A 1 98 ? -19.547 22.318 38.494 1.00 70.38 98 PRO A O 1
ATOM 808 N N . ASN A 1 99 ? -19.069 20.198 39.012 1.00 76.81 99 ASN A N 1
ATOM 809 C CA . ASN A 1 99 ? -20.093 20.036 40.045 1.00 76.81 99 ASN A CA 1
ATOM 810 C C . ASN A 1 99 ? -19.570 20.346 41.462 1.00 76.81 99 ASN A C 1
ATOM 812 O O . ASN A 1 99 ? -20.170 19.908 42.440 1.00 76.81 99 ASN A O 1
ATOM 816 N N . GLY A 1 100 ? -18.411 21.003 41.588 1.00 71.88 100 GLY A N 1
ATOM 817 C CA . GLY A 1 100 ? -17.740 21.213 42.880 1.00 71.88 100 GLY A CA 1
ATOM 818 C C . GLY A 1 100 ? -17.169 19.932 43.507 1.00 71.88 100 GLY A C 1
ATOM 819 O O . GLY A 1 100 ? -16.780 19.937 44.673 1.00 71.88 100 GLY A O 1
ATOM 820 N N . ALA A 1 101 ? -17.125 18.830 42.752 1.00 78.19 101 ALA A N 1
ATOM 821 C CA . ALA A 1 101 ? -16.503 17.589 43.197 1.00 78.19 101 ALA A CA 1
ATOM 822 C C . ALA A 1 101 ? -14.971 17.754 43.302 1.00 78.19 101 ALA A C 1
ATOM 824 O O . ALA A 1 101 ? -14.402 18.588 42.589 1.00 78.19 101 ALA A O 1
ATOM 825 N N . PRO A 1 102 ? -14.294 16.970 44.166 1.00 80.50 102 PRO A N 1
ATOM 826 C CA . PRO A 1 102 ? -12.856 17.086 44.368 1.00 80.50 102 PRO A CA 1
ATOM 827 C C . PRO A 1 102 ? -12.106 16.929 43.049 1.00 80.50 102 PRO A C 1
ATOM 829 O O . PRO A 1 102 ? -12.263 15.931 42.345 1.00 80.50 102 PRO A O 1
ATOM 832 N N . SER A 1 103 ? -11.285 17.920 42.719 1.00 83.00 103 SER A N 1
ATOM 833 C CA . SER A 1 103 ? -10.362 17.813 41.597 1.00 83.00 103 SER A CA 1
ATOM 834 C C . SER A 1 103 ? -9.312 16.738 41.878 1.00 83.00 103 SER A C 1
ATOM 836 O O . SER A 1 103 ? -8.848 16.617 43.014 1.00 83.00 103 SER A O 1
ATOM 838 N N . PHE A 1 104 ? -8.908 15.994 40.852 1.00 82.19 104 PHE A N 1
ATOM 839 C CA . PHE A 1 104 ? -7.869 14.971 40.962 1.00 82.19 104 PHE A CA 1
ATOM 840 C C . PHE A 1 104 ? -6.787 15.177 39.907 1.00 82.19 104 PHE A C 1
ATOM 842 O O . PHE A 1 104 ? -7.036 15.716 38.827 1.00 82.19 104 PHE A O 1
ATOM 849 N N . TYR A 1 105 ? -5.571 14.749 40.235 1.00 80.44 105 TYR A N 1
ATOM 850 C CA . TYR A 1 105 ? -4.435 14.822 39.332 1.00 80.44 105 TYR A CA 1
ATOM 851 C C . TYR A 1 105 ? -4.396 13.578 38.447 1.00 80.44 105 TYR A C 1
ATOM 853 O O . TYR A 1 105 ? -4.343 12.457 38.952 1.00 80.44 105 TYR A O 1
ATOM 861 N N . PHE A 1 106 ? -4.453 13.773 37.134 1.00 78.25 106 PHE A N 1
ATOM 862 C CA . PHE A 1 106 ? -4.319 12.705 36.158 1.00 78.25 106 PHE A CA 1
ATOM 863 C C . PHE A 1 106 ? -2.905 12.715 35.581 1.00 78.25 106 PHE A C 1
ATOM 865 O O . PHE A 1 106 ? -2.500 13.689 34.948 1.00 78.25 106 PHE A O 1
ATOM 872 N N . SER A 1 107 ? -2.185 11.610 35.762 1.00 78.31 107 SER A N 1
ATOM 873 C CA . SER A 1 107 ? -0.940 11.341 35.047 1.00 78.31 107 SER A CA 1
ATOM 874 C C . SER A 1 107 ? -1.216 10.318 33.940 1.00 78.31 107 SER A C 1
ATOM 876 O O . SER A 1 107 ? -1.775 9.256 34.238 1.00 78.31 107 SER A O 1
ATOM 878 N N . PRO A 1 108 ? -0.884 10.607 32.671 1.00 75.38 108 PRO A N 1
ATOM 879 C CA . PRO A 1 108 ? -0.970 9.623 31.602 1.00 75.38 108 PRO A CA 1
ATOM 880 C C . PRO A 1 108 ? -0.076 8.418 31.899 1.00 75.38 108 PRO A C 1
ATOM 882 O O . PRO A 1 108 ? 1.036 8.577 32.392 1.00 75.38 108 PRO A O 1
ATOM 885 N N . PHE A 1 109 ? -0.533 7.220 31.533 1.00 74.75 109 PHE A N 1
ATOM 886 C CA . PHE A 1 109 ? 0.326 6.039 31.574 1.00 74.75 109 PHE A CA 1
ATOM 887 C C . PHE A 1 109 ? 1.538 6.224 30.662 1.00 74.75 109 PHE A C 1
ATOM 889 O O . PHE A 1 109 ? 1.399 6.681 29.519 1.00 74.75 109 PHE A O 1
ATOM 896 N N . THR A 1 110 ? 2.708 5.795 31.133 1.00 79.19 110 THR A N 1
ATOM 897 C CA . THR A 1 110 ? 3.879 5.665 30.262 1.00 79.19 110 THR A CA 1
ATOM 898 C C . THR A 1 110 ? 3.637 4.581 29.211 1.00 79.19 110 THR A C 1
ATOM 900 O O . THR A 1 110 ? 2.759 3.716 29.343 1.00 79.19 110 THR A O 1
ATOM 903 N N . ARG A 1 111 ? 4.408 4.617 28.119 1.00 74.44 111 ARG A N 1
ATOM 904 C CA . ARG A 1 111 ? 4.293 3.607 27.060 1.00 74.44 111 ARG A CA 1
ATOM 905 C C . ARG A 1 111 ? 4.553 2.209 27.621 1.00 74.44 111 ARG A C 1
ATOM 907 O O . ARG A 1 111 ? 3.850 1.260 27.276 1.00 74.44 111 ARG A O 1
ATOM 914 N N . GLU A 1 112 ? 5.534 2.117 28.503 1.00 80.00 112 GLU A N 1
ATOM 915 C CA . GLU A 1 112 ? 5.978 0.911 29.178 1.00 80.00 112 GLU A CA 1
ATOM 916 C C . GLU A 1 112 ? 4.895 0.373 30.117 1.00 80.00 112 GLU A C 1
ATOM 918 O O . GLU A 1 112 ? 4.605 -0.821 30.087 1.00 80.00 112 GLU A O 1
ATOM 923 N N . GLU A 1 113 ? 4.245 1.235 30.905 1.00 80.81 113 GLU A N 1
ATOM 924 C CA . GLU A 1 113 ? 3.112 0.851 31.757 1.00 80.81 113 GLU A CA 1
ATOM 925 C C . GLU A 1 113 ? 1.952 0.294 30.940 1.00 80.81 113 GLU A C 1
ATOM 927 O O . GLU A 1 113 ? 1.429 -0.772 31.264 1.00 80.81 113 GLU A O 1
ATOM 932 N N . PHE A 1 114 ? 1.580 0.970 29.851 1.00 77.25 114 PHE A N 1
ATOM 933 C CA . PHE A 1 114 ? 0.519 0.495 28.971 1.00 77.25 114 PHE A CA 1
ATOM 934 C C . PHE A 1 114 ? 0.854 -0.876 28.371 1.00 77.25 114 PHE A C 1
ATOM 936 O O . PHE A 1 114 ? 0.042 -1.801 28.438 1.00 77.25 114 PHE A O 1
ATOM 943 N N . ASP A 1 115 ? 2.055 -1.024 27.806 1.00 76.56 115 ASP A N 1
ATOM 944 C CA . ASP A 1 115 ? 2.481 -2.277 27.181 1.00 76.56 115 ASP A CA 1
ATOM 945 C C . ASP A 1 115 ? 2.592 -3.410 28.225 1.00 76.56 115 ASP A C 1
ATOM 947 O O . ASP A 1 115 ? 2.252 -4.555 27.923 1.00 76.56 115 ASP A O 1
ATOM 951 N N . ASN A 1 116 ? 2.992 -3.108 29.464 1.00 81.44 116 ASN A N 1
ATOM 952 C CA . ASN A 1 116 ? 3.032 -4.074 30.566 1.00 81.44 116 ASN A CA 1
ATOM 953 C C . ASN A 1 116 ? 1.632 -4.484 31.036 1.00 81.44 116 ASN A C 1
ATOM 955 O O . ASN A 1 116 ? 1.392 -5.670 31.249 1.00 81.44 116 ASN A O 1
ATOM 959 N N . ILE A 1 117 ? 0.690 -3.543 31.158 1.00 79.19 117 ILE A N 1
ATOM 960 C CA . ILE A 1 117 ? -0.710 -3.849 31.485 1.00 79.19 117 ILE A CA 1
ATOM 961 C C . ILE A 1 117 ? -1.316 -4.737 30.399 1.00 79.19 117 ILE A C 1
ATOM 963 O O . ILE A 1 117 ? -1.991 -5.716 30.721 1.00 79.19 117 ILE A O 1
ATOM 967 N N . LEU A 1 118 ? -1.064 -4.433 29.123 1.00 73.25 118 LEU A N 1
ATOM 968 C CA . LEU A 1 118 ? -1.565 -5.231 28.008 1.00 73.25 118 LEU A CA 1
ATOM 969 C C . LEU A 1 118 ? -0.991 -6.652 28.040 1.00 73.25 118 LEU A C 1
ATOM 971 O O . LEU A 1 118 ? -1.754 -7.611 27.987 1.00 73.25 118 LEU A O 1
ATOM 975 N N . LYS A 1 119 ? 0.330 -6.790 28.213 1.00 75.19 119 LYS A N 1
ATOM 976 C CA . LYS A 1 119 ? 0.998 -8.095 28.333 1.00 75.19 119 LYS A CA 1
ATOM 977 C C . LYS A 1 119 ? 0.509 -8.892 29.536 1.00 75.19 119 LYS A C 1
ATOM 979 O O . LYS A 1 119 ? 0.245 -10.078 29.397 1.00 75.19 119 LYS A O 1
ATOM 984 N N . ASN A 1 120 ? 0.369 -8.263 30.700 1.00 76.19 120 ASN A N 1
ATOM 985 C CA . ASN A 1 120 ? -0.106 -8.941 31.905 1.00 76.19 120 ASN A CA 1
ATOM 986 C C . ASN A 1 120 ? -1.547 -9.412 31.741 1.00 76.19 120 ASN A C 1
ATOM 988 O O . ASN A 1 120 ? -1.861 -10.536 32.119 1.00 76.19 120 ASN A O 1
ATOM 992 N N . ASN A 1 121 ? -2.408 -8.587 31.139 1.00 67.88 121 ASN A N 1
ATOM 993 C CA . ASN A 1 121 ? -3.750 -9.028 30.789 1.00 67.88 121 ASN A CA 1
ATOM 994 C C . ASN A 1 121 ? -3.691 -10.194 29.806 1.00 67.88 121 ASN A C 1
ATOM 996 O O . ASN A 1 121 ? -4.322 -11.200 30.081 1.00 67.88 121 ASN A O 1
ATOM 1000 N N . ASP A 1 122 ? -2.899 -10.121 28.735 1.00 65.06 122 ASP A N 1
ATOM 1001 C CA . ASP A 1 122 ? -2.757 -11.219 27.772 1.00 65.06 122 ASP A CA 1
ATOM 1002 C C . ASP A 1 122 ? -2.260 -12.523 28.426 1.00 65.06 122 ASP A C 1
ATOM 1004 O O . ASP A 1 122 ? -2.777 -13.588 28.101 1.00 65.06 122 ASP A O 1
ATOM 1008 N N . VAL A 1 123 ? -1.313 -12.459 29.371 1.00 66.12 123 VAL A N 1
ATOM 1009 C CA . VAL A 1 123 ? -0.790 -13.629 30.105 1.00 66.12 123 VAL A CA 1
ATOM 1010 C C . VAL A 1 123 ? -1.846 -14.213 31.044 1.00 66.12 123 VAL A C 1
ATOM 1012 O O . VAL A 1 123 ? -2.175 -15.390 30.924 1.00 66.12 123 VAL A O 1
ATOM 1015 N N . VAL A 1 124 ? -2.448 -13.395 31.914 1.00 65.88 124 VAL A N 1
ATOM 1016 C CA . VAL A 1 124 ? -3.534 -13.827 32.819 1.00 65.88 124 VAL A CA 1
ATOM 1017 C C . VAL A 1 124 ? -4.719 -14.382 32.021 1.00 65.88 124 VAL A C 1
ATOM 1019 O O . VAL A 1 124 ? -5.400 -15.320 32.442 1.00 65.88 124 VAL A O 1
ATOM 1022 N N . TYR A 1 125 ? -4.970 -13.814 30.843 1.00 61.97 125 TYR A N 1
ATOM 1023 C CA . TYR A 1 125 ? -6.030 -14.252 29.952 1.00 61.97 125 TYR A CA 1
ATOM 1024 C C . TYR A 1 125 ? -5.712 -15.594 29.289 1.00 61.97 125 TYR A C 1
ATOM 1026 O O . TYR A 1 125 ? -6.568 -16.480 29.271 1.00 61.97 125 TYR A O 1
ATOM 1034 N N . ALA A 1 126 ? -4.487 -15.757 28.783 1.00 62.84 126 ALA A N 1
ATOM 1035 C CA . ALA A 1 126 ? -4.001 -16.999 28.191 1.00 62.84 126 ALA A CA 1
ATOM 1036 C C . ALA A 1 126 ? -3.951 -18.150 29.208 1.00 62.84 126 ALA A C 1
ATOM 1038 O O . ALA A 1 126 ? -4.202 -19.292 28.835 1.00 62.84 126 ALA A O 1
ATOM 1039 N N . GLU A 1 127 ? -3.688 -17.860 30.485 1.00 65.00 127 GLU A N 1
ATOM 1040 C CA . GLU A 1 127 ? -3.740 -18.845 31.572 1.00 65.00 127 GLU A CA 1
ATOM 1041 C C . GLU A 1 127 ? -5.169 -19.327 31.863 1.00 65.00 127 GLU A C 1
ATOM 1043 O O . GLU A 1 127 ? -5.387 -20.522 32.055 1.00 65.00 127 GLU A O 1
ATOM 1048 N N . ARG A 1 128 ? -6.162 -18.423 31.869 1.00 61.97 128 ARG A N 1
ATOM 1049 C CA . ARG A 1 128 ? -7.574 -18.784 32.115 1.00 61.97 128 ARG A CA 1
ATOM 1050 C C . ARG A 1 128 ? -8.260 -19.424 30.909 1.00 61.97 128 ARG A C 1
ATOM 1052 O O . ARG A 1 128 ? -9.183 -20.214 31.085 1.00 61.97 128 ARG A O 1
ATOM 1059 N N . HIS A 1 129 ? -7.830 -19.078 29.699 1.00 60.78 129 HIS A N 1
ATOM 1060 C CA . HIS A 1 129 ? -8.419 -19.554 28.446 1.00 60.78 129 HIS A CA 1
ATOM 1061 C C . HIS A 1 129 ? -7.313 -19.998 27.478 1.00 60.78 129 HIS A C 1
ATOM 1063 O O . HIS A 1 129 ? -7.088 -19.350 26.447 1.00 60.78 129 HIS A O 1
ATOM 1069 N N . PRO A 1 130 ? -6.593 -21.088 27.802 1.00 57.03 130 PRO A N 1
ATOM 1070 C CA . PRO A 1 130 ? -5.556 -21.606 26.930 1.00 57.03 130 PRO A CA 1
ATOM 1071 C C . PRO A 1 130 ? -6.207 -22.079 25.628 1.00 57.03 130 PRO A C 1
ATOM 1073 O O . PRO A 1 130 ? -7.272 -22.693 25.644 1.00 57.03 130 PRO A O 1
ATOM 1076 N N . CYS A 1 131 ? -5.537 -21.804 24.510 1.00 56.53 131 CYS A N 1
ATOM 1077 C CA . CYS A 1 131 ? -5.947 -22.123 23.136 1.00 56.53 131 CYS A CA 1
ATOM 1078 C C . CYS A 1 131 ? -6.836 -21.068 22.465 1.00 56.53 131 CYS A C 1
ATOM 1080 O O . CYS A 1 131 ? -7.962 -21.345 22.082 1.00 56.53 131 CYS A O 1
ATOM 1082 N N . THR A 1 132 ? -6.296 -19.877 22.214 1.00 58.31 132 THR A N 1
ATOM 1083 C CA . THR A 1 132 ? -6.836 -18.970 21.196 1.00 58.31 132 THR A CA 1
ATOM 1084 C C . THR A 1 132 ? -6.261 -19.346 19.831 1.00 58.31 132 THR A C 1
ATOM 1086 O O . THR A 1 132 ? -5.122 -19.019 19.510 1.00 58.31 132 THR A O 1
ATOM 1089 N N . ALA A 1 133 ? -7.025 -20.071 19.014 1.00 66.00 133 ALA A N 1
ATOM 1090 C CA . ALA A 1 133 ? -6.682 -20.207 17.602 1.00 66.00 133 ALA A CA 1
ATOM 1091 C C . ALA A 1 133 ? -7.193 -18.962 16.869 1.00 66.00 133 ALA A C 1
ATOM 1093 O O . ALA A 1 133 ? -8.356 -18.580 17.035 1.00 66.00 133 ALA A O 1
ATOM 1094 N N . THR A 1 134 ? -6.353 -18.324 16.054 1.00 72.88 134 THR A N 1
ATOM 1095 C CA . THR A 1 134 ? -6.827 -17.274 15.148 1.00 72.88 134 THR A CA 1
ATOM 1096 C C . THR A 1 134 ? -7.757 -17.913 14.120 1.00 72.88 134 THR A C 1
ATOM 1098 O O . THR A 1 134 ? -7.315 -18.662 13.252 1.00 72.88 134 THR A O 1
ATOM 1101 N N . VAL A 1 135 ? -9.054 -17.629 14.228 1.00 75.56 135 VAL A N 1
ATOM 1102 C CA . VAL A 1 135 ? -10.095 -18.186 13.348 1.00 75.56 135 VAL A CA 1
ATOM 1103 C C . VAL A 1 135 ? -10.097 -17.478 12.000 1.00 75.56 135 VAL A C 1
ATOM 1105 O O . VAL A 1 135 ? -10.430 -18.076 10.980 1.00 75.56 135 VAL A O 1
ATOM 1108 N N . GLY A 1 136 ? -9.694 -16.207 11.974 1.00 76.38 136 GLY A N 1
ATOM 1109 C CA . GLY A 1 136 ? -9.540 -15.462 10.734 1.00 76.38 136 GLY A CA 1
ATOM 1110 C C . GLY A 1 136 ? -9.738 -13.966 10.906 1.00 76.38 136 GLY A C 1
ATOM 1111 O O . GLY A 1 136 ? -9.552 -13.405 11.988 1.00 76.38 136 GLY A O 1
ATOM 1112 N N . LYS A 1 137 ? -10.100 -13.310 9.800 1.00 78.94 137 LYS A N 1
ATOM 1113 C CA . LYS A 1 137 ? -10.368 -11.873 9.762 1.00 78.94 137 LYS A CA 1
ATOM 1114 C C . LYS A 1 137 ? -11.814 -1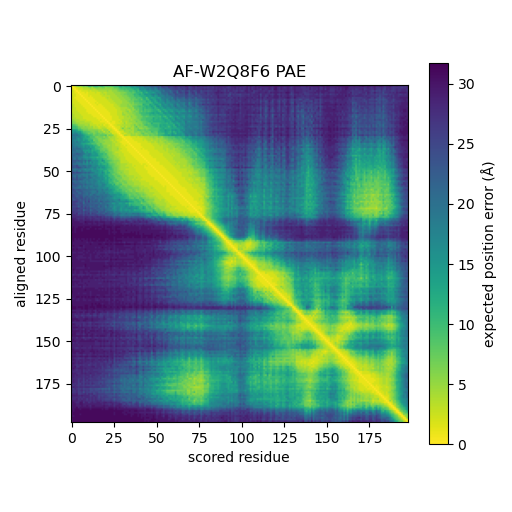1.607 9.365 1.00 78.94 137 LYS A C 1
ATOM 1116 O O . LYS A 1 137 ? -12.246 -12.063 8.312 1.00 78.94 137 LYS A O 1
ATOM 1121 N N . ILE A 1 138 ? -12.534 -10.832 10.173 1.00 74.00 138 ILE A N 1
ATOM 1122 C CA . ILE A 1 138 ? -13.920 -10.419 9.909 1.00 74.00 138 ILE A CA 1
ATOM 1123 C C . ILE A 1 138 ? -13.969 -8.893 9.918 1.00 74.00 138 ILE A C 1
ATOM 1125 O O . ILE A 1 138 ? -13.619 -8.278 10.918 1.00 74.00 138 ILE A O 1
ATOM 1129 N N . LEU A 1 139 ? -14.373 -8.264 8.808 1.00 69.12 139 LEU A N 1
ATOM 1130 C CA . LEU A 1 139 ? -14.514 -6.798 8.697 1.00 69.12 139 LEU A CA 1
ATOM 1131 C C . LEU A 1 139 ? -13.264 -6.013 9.168 1.00 69.12 139 LEU A C 1
ATOM 1133 O O . LEU A 1 139 ? -13.359 -4.972 9.817 1.00 69.12 139 LEU A O 1
ATOM 1137 N N . GLY A 1 140 ? -12.069 -6.541 8.882 1.00 71.38 140 GLY A N 1
ATOM 1138 C CA . GLY A 1 140 ? -10.792 -5.939 9.287 1.00 71.38 140 GLY A CA 1
ATOM 1139 C C . GLY A 1 140 ? -10.376 -6.182 10.745 1.00 71.38 140 GLY A C 1
ATOM 1140 O O . GLY A 1 140 ? -9.315 -5.706 11.149 1.00 71.38 140 GLY A O 1
ATOM 1141 N N . TRP A 1 141 ? -11.166 -6.928 11.518 1.00 80.00 141 TRP A N 1
ATOM 1142 C CA . TRP A 1 141 ? -10.807 -7.432 12.843 1.00 80.00 141 TRP A CA 1
ATOM 1143 C C . TRP A 1 141 ? -10.122 -8.786 12.736 1.00 80.00 141 TRP A C 1
ATOM 1145 O O . TRP A 1 141 ? -10.597 -9.654 12.009 1.00 80.00 141 TRP A O 1
ATOM 1155 N N . THR A 1 142 ? -9.047 -8.990 13.489 1.00 82.25 142 THR A N 1
ATOM 1156 C CA . THR A 1 142 ? -8.505 -10.325 13.755 1.00 82.25 142 THR A CA 1
ATOM 1157 C C . THR A 1 142 ? -9.337 -10.959 14.859 1.00 82.25 142 THR A C 1
ATOM 1159 O O . THR A 1 142 ? -9.524 -10.344 15.911 1.00 82.25 142 THR A O 1
ATOM 1162 N N . VAL A 1 143 ? -9.847 -12.159 14.602 1.00 81.88 143 VAL A N 1
ATOM 1163 C CA . VAL A 1 143 ? -10.689 -12.903 15.537 1.00 81.88 143 VAL A CA 1
ATOM 1164 C C . VAL A 1 143 ? -9.921 -14.113 16.031 1.00 81.88 143 VAL A C 1
ATOM 1166 O O . VAL A 1 143 ? -9.617 -15.018 15.252 1.00 81.88 143 VAL A O 1
ATOM 1169 N N . ASP A 1 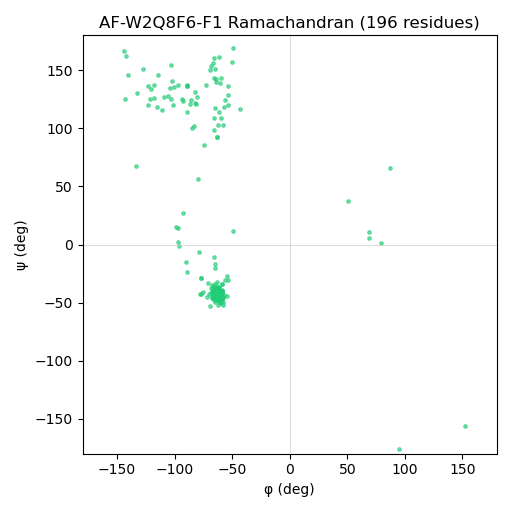144 ? -9.644 -14.134 17.326 1.00 79.50 144 ASP A N 1
ATOM 1170 C CA . ASP A 1 144 ? -9.126 -15.307 18.010 1.00 79.50 144 ASP A CA 1
ATOM 1171 C C . ASP A 1 144 ? -10.252 -15.943 18.816 1.00 79.50 144 ASP A C 1
ATOM 1173 O O . ASP A 1 144 ? -10.997 -15.250 19.505 1.00 79.50 144 ASP A O 1
ATOM 1177 N N . TYR A 1 145 ? -10.390 -17.259 18.735 1.00 77.62 145 TYR A N 1
ATOM 1178 C CA . TYR A 1 145 ? -11.441 -17.991 19.432 1.00 77.62 145 TYR A CA 1
ATOM 1179 C C . TYR A 1 145 ? -10.825 -19.011 20.373 1.00 77.62 145 TYR A C 1
ATOM 1181 O O . TYR A 1 145 ? -9.924 -19.753 19.976 1.00 77.62 145 TYR A O 1
ATOM 1189 N N . ALA A 1 146 ? -11.335 -19.052 21.599 1.00 73.31 146 ALA A N 1
ATOM 1190 C CA . ALA A 1 146 ? -11.043 -20.107 22.548 1.00 73.31 146 ALA A CA 1
ATOM 1191 C C . ALA A 1 146 ? -12.161 -21.165 22.520 1.00 73.31 146 ALA A C 1
ATOM 1193 O O . ALA A 1 146 ? -13.340 -20.794 22.476 1.00 73.31 146 ALA A O 1
ATOM 1194 N N . PRO A 1 147 ? -11.817 -22.469 22.553 1.00 73.00 147 PRO A N 1
ATOM 1195 C CA . PRO A 1 147 ? -12.779 -23.559 22.643 1.00 73.00 147 PRO A CA 1
ATOM 1196 C C . PRO A 1 147 ? -13.797 -23.370 23.769 1.00 73.00 147 PRO A C 1
ATOM 1198 O O . PRO A 1 147 ? -13.552 -22.675 24.750 1.00 73.00 147 PRO A O 1
ATOM 1201 N N . LEU A 1 148 ? -14.944 -24.032 23.631 1.00 76.25 148 LEU A N 1
ATOM 1202 C CA . LEU A 1 148 ? -16.005 -24.011 24.631 1.00 76.25 148 LEU A CA 1
ATOM 1203 C C . LEU A 1 148 ? -15.516 -24.678 25.931 1.00 76.25 148 LEU A C 1
ATOM 1205 O O . LEU A 1 148 ? -15.218 -25.872 25.933 1.00 76.25 148 LEU A O 1
ATOM 1209 N N . VAL A 1 149 ? -15.460 -23.928 27.032 1.00 73.19 149 VAL A N 1
ATOM 1210 C CA . VAL A 1 149 ? -15.048 -24.429 28.355 1.00 73.19 149 VAL A CA 1
ATOM 1211 C C . VAL A 1 149 ? -16.233 -24.369 29.312 1.00 73.19 149 VAL A C 1
ATOM 1213 O O . VAL A 1 149 ? -17.086 -23.488 29.216 1.00 73.19 149 VAL A O 1
ATOM 1216 N N . ARG A 1 150 ? -16.331 -25.320 30.241 1.00 77.06 150 ARG A N 1
ATOM 1217 C CA . ARG A 1 150 ? -17.337 -25.266 31.308 1.00 77.06 150 ARG A CA 1
ATOM 1218 C C . ARG A 1 150 ? -16.950 -24.179 32.314 1.00 77.06 150 ARG A C 1
ATOM 1220 O O . ARG A 1 150 ? -15.777 -24.068 32.657 1.00 77.06 150 ARG A O 1
ATOM 1227 N N . ASN A 1 151 ? -17.908 -23.379 32.776 1.00 78.25 151 ASN A N 1
ATOM 1228 C CA . ASN A 1 151 ? -17.641 -22.379 33.810 1.00 78.25 151 ASN A CA 1
ATOM 1229 C C . ASN A 1 151 ? -17.150 -23.047 35.111 1.00 78.25 151 ASN A C 1
ATOM 1231 O O . ASN A 1 151 ? -17.379 -24.237 35.329 1.00 78.25 151 ASN A O 1
ATOM 1235 N N . GLU A 1 152 ? -16.513 -22.280 36.000 1.00 77.00 152 GLU A N 1
ATOM 1236 C CA . GLU A 1 152 ? -15.954 -22.804 37.262 1.00 77.00 152 GLU A CA 1
ATOM 1237 C C . GLU A 1 152 ? -17.007 -23.513 38.136 1.00 77.00 152 GLU A C 1
ATOM 1239 O O . GLU A 1 152 ? -16.701 -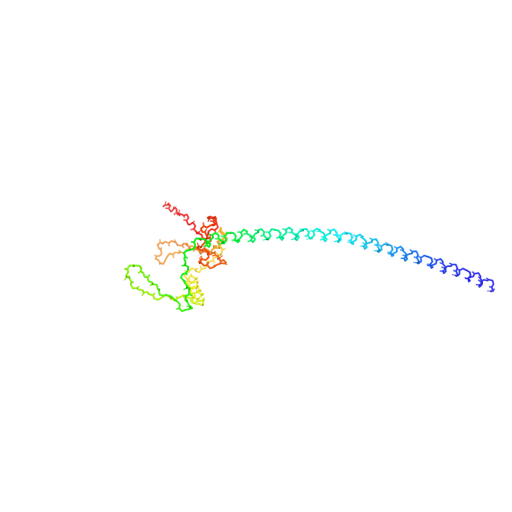24.482 38.823 1.00 77.00 152 GLU A O 1
ATOM 1244 N N . ALA A 1 153 ? -18.270 -23.080 38.056 1.00 80.50 153 ALA A N 1
ATOM 1245 C CA . ALA A 1 153 ? -19.397 -23.694 38.759 1.00 80.50 153 ALA A CA 1
ATOM 1246 C C . ALA A 1 153 ? -19.943 -24.977 38.089 1.00 80.50 153 ALA A C 1
ATOM 1248 O O . ALA A 1 153 ? -20.836 -25.622 38.634 1.00 80.50 153 ALA A O 1
ATOM 1249 N N . GLY A 1 154 ? -19.466 -25.342 36.894 1.00 79.50 154 GLY A N 1
ATOM 1250 C CA . GLY A 1 154 ? -19.915 -26.505 36.120 1.00 79.50 154 GLY A CA 1
ATOM 1251 C C . GLY A 1 154 ? -21.343 -26.417 35.559 1.00 79.50 154 GLY A C 1
ATOM 1252 O O . GLY A 1 154 ? -21.842 -27.392 34.992 1.00 79.50 154 GLY A O 1
ATOM 1253 N N . THR A 1 155 ? -22.011 -25.274 35.707 1.00 83.94 155 THR A N 1
ATOM 1254 C CA . THR A 1 155 ? -23.424 -25.060 35.367 1.00 83.94 155 THR A CA 1
ATOM 1255 C C . THR A 1 155 ? -23.656 -24.611 33.930 1.00 83.94 155 THR A C 1
ATOM 1257 O O . THR A 1 155 ? -24.745 -24.825 33.403 1.00 83.94 155 THR A O 1
ATOM 1260 N N . SER A 1 156 ? -22.664 -24.011 33.273 1.00 78.31 156 SER A N 1
ATOM 1261 C CA . SER A 1 156 ? -22.798 -23.522 31.901 1.00 78.31 156 SER A CA 1
ATOM 1262 C C . SER A 1 156 ? -21.529 -23.732 31.089 1.00 78.31 156 SER A C 1
ATOM 1264 O O . SER A 1 156 ? -20.444 -23.966 31.621 1.00 78.31 156 SER A O 1
ATOM 1266 N N . PHE A 1 157 ? -21.683 -23.662 29.772 1.00 79.75 157 PHE A N 1
ATOM 1267 C CA . PHE A 1 157 ? -20.575 -23.631 28.835 1.00 79.75 157 PHE A CA 1
ATOM 1268 C C . PHE A 1 157 ? -20.341 -22.194 28.372 1.00 79.75 157 PHE A C 1
ATOM 1270 O O . PHE A 1 157 ? -21.289 -21.474 28.060 1.00 79.75 157 PHE A O 1
ATOM 1277 N N . VAL A 1 158 ? -19.079 -21.787 28.330 1.00 72.94 158 VAL A N 1
ATOM 1278 C CA . VAL A 1 158 ? -18.632 -20.451 27.952 1.00 72.94 158 VAL A CA 1
ATOM 1279 C C . VAL A 1 158 ? -17.689 -20.587 26.766 1.00 72.94 158 VAL A C 1
ATOM 1281 O O . VAL A 1 158 ? -16.713 -21.332 26.812 1.00 72.94 158 VAL A O 1
ATOM 1284 N N . ALA A 1 159 ? -18.000 -19.873 25.689 1.00 74.75 159 ALA A N 1
ATOM 1285 C CA . ALA A 1 159 ? -17.094 -19.675 24.566 1.00 74.75 159 ALA A CA 1
ATOM 1286 C C . ALA A 1 159 ? -16.490 -18.278 24.680 1.00 74.75 159 ALA A C 1
ATOM 1288 O O . ALA A 1 159 ? -17.200 -17.328 25.023 1.00 74.75 159 ALA A O 1
ATOM 1289 N N . HIS A 1 160 ? -15.204 -18.143 24.367 1.00 72.88 160 HIS A N 1
ATOM 1290 C CA . HIS A 1 160 ? -14.549 -16.844 24.355 1.00 72.88 160 HIS A CA 1
ATOM 1291 C C . HIS A 1 160 ? -14.042 -16.485 22.959 1.00 72.88 160 HIS A C 1
ATOM 1293 O O . HIS A 1 160 ? -13.465 -17.316 22.261 1.00 72.88 160 HIS A O 1
ATOM 1299 N N . ALA A 1 161 ? -14.239 -15.228 22.565 1.00 76.12 161 ALA A N 1
ATOM 1300 C CA . ALA A 1 161 ? -13.720 -14.676 21.324 1.00 76.12 161 ALA A CA 1
ATOM 1301 C C . ALA A 1 161 ? -13.064 -13.316 21.589 1.00 76.12 161 ALA A C 1
ATOM 1303 O O . ALA A 1 161 ? -13.670 -12.430 22.196 1.00 76.12 161 ALA A O 1
ATOM 1304 N N . ARG A 1 162 ? -11.838 -13.146 21.091 1.00 75.75 162 ARG A N 1
ATOM 1305 C CA . ARG A 1 162 ? -11.069 -11.905 21.130 1.00 75.75 162 ARG A CA 1
ATOM 1306 C C . ARG A 1 162 ? -11.058 -11.275 19.745 1.00 75.75 162 ARG A C 1
ATOM 1308 O O . ARG A 1 162 ? -10.673 -11.907 18.767 1.00 75.75 162 ARG A O 1
ATOM 1315 N N . PHE A 1 163 ? -11.433 -10.004 19.676 1.00 77.75 163 PHE A N 1
ATOM 1316 C CA . PHE A 1 163 ? -11.454 -9.222 18.444 1.00 77.75 163 PHE A CA 1
ATOM 1317 C C . PHE A 1 163 ? -10.433 -8.094 18.551 1.00 77.75 163 PHE A C 1
ATOM 1319 O O . PHE A 1 163 ? -10.549 -7.232 19.421 1.00 77.75 163 PHE A O 1
ATOM 1326 N N . THR A 1 164 ? -9.432 -8.073 17.673 1.00 76.44 164 THR A N 1
ATOM 1327 C CA . THR A 1 164 ? -8.389 -7.037 17.682 1.00 76.44 164 THR A CA 1
ATOM 1328 C C . THR A 1 164 ? -8.310 -6.302 16.348 1.00 76.44 164 THR A C 1
ATOM 1330 O O . THR A 1 164 ? -8.355 -6.902 15.274 1.00 76.44 164 THR A O 1
ATOM 1333 N N . ARG A 1 165 ? -8.192 -4.971 16.398 1.00 78.75 165 ARG A N 1
ATOM 1334 C CA . ARG A 1 165 ? -7.978 -4.115 15.224 1.00 78.75 165 ARG A CA 1
ATOM 1335 C C . ARG A 1 165 ? -7.038 -2.978 15.594 1.00 78.75 165 ARG A C 1
ATOM 1337 O O . ARG A 1 165 ? -7.276 -2.250 16.552 1.00 78.75 165 ARG A O 1
ATOM 1344 N N . ARG A 1 166 ? -5.950 -2.830 14.838 1.00 76.81 166 ARG A N 1
ATOM 1345 C CA . ARG A 1 166 ? -4.916 -1.822 15.105 1.00 76.81 166 ARG A CA 1
ATOM 1346 C C . ARG A 1 166 ? -5.194 -0.541 14.325 1.00 76.81 166 ARG A C 1
ATOM 1348 O O . ARG A 1 166 ? -5.244 -0.565 13.097 1.00 76.81 166 ARG A O 1
ATOM 1355 N N . LEU A 1 167 ? -5.294 0.578 15.036 1.00 77.81 167 LEU A N 1
ATOM 1356 C CA . LEU A 1 167 ? -5.343 1.914 14.445 1.00 77.81 167 LEU A CA 1
ATOM 1357 C C . LEU A 1 167 ? -3.915 2.458 14.290 1.00 77.81 167 LEU A C 1
ATOM 1359 O O . LEU A 1 167 ? -3.083 2.301 15.181 1.00 77.81 167 LEU A O 1
ATOM 1363 N N . ARG A 1 168 ? -3.610 3.081 13.145 1.00 77.19 168 ARG A N 1
ATOM 1364 C CA . ARG A 1 168 ? -2.299 3.709 12.866 1.00 77.19 168 ARG A CA 1
ATOM 1365 C C . ARG A 1 168 ? -2.271 5.200 13.233 1.00 77.19 168 ARG A C 1
ATOM 1367 O O . ARG A 1 168 ? -1.529 5.978 12.645 1.00 77.19 168 ARG A O 1
ATOM 1374 N N . CYS A 1 169 ? -3.098 5.603 14.187 1.00 72.44 169 CYS A N 1
ATOM 1375 C CA . CYS A 1 169 ? -3.205 6.969 14.683 1.00 72.44 169 CYS A CA 1
ATOM 1376 C C . CYS A 1 169 ? -3.472 6.957 16.195 1.00 72.44 169 CYS A C 1
ATOM 1378 O O . CYS A 1 169 ? -3.789 5.910 16.762 1.00 72.44 169 CYS A O 1
ATOM 1380 N N . SER A 1 170 ? -3.316 8.110 16.853 1.00 76.12 170 SER A N 1
ATOM 1381 C CA . SER A 1 170 ? -3.706 8.252 18.258 1.00 76.12 170 SER A CA 1
ATOM 1382 C C . SER A 1 170 ? -5.223 8.143 18.411 1.00 76.12 170 SER A C 1
ATOM 1384 O O . SER A 1 170 ? -5.969 8.435 17.473 1.00 76.12 170 SER A O 1
ATOM 1386 N N . LEU A 1 171 ? -5.678 7.765 19.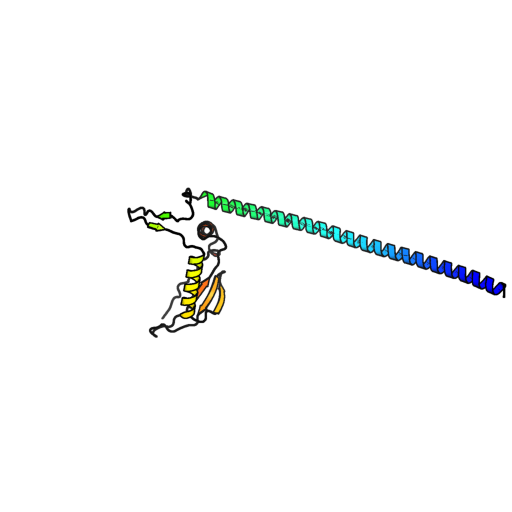607 1.00 74.25 171 LEU A N 1
ATOM 1387 C CA . LEU A 1 171 ? -7.105 7.658 19.904 1.00 74.25 171 LEU A CA 1
ATOM 1388 C C . LEU A 1 171 ? -7.826 9.000 19.698 1.00 74.25 171 LEU A C 1
ATOM 1390 O O . LEU A 1 171 ? -8.892 9.015 19.095 1.00 74.25 171 LEU A O 1
ATOM 1394 N N . ASP A 1 172 ? -7.198 10.119 20.076 1.00 74.69 172 ASP A N 1
ATOM 1395 C CA . ASP A 1 172 ? -7.726 11.469 19.831 1.00 74.69 172 ASP A CA 1
ATOM 1396 C C . ASP A 1 172 ? -7.957 11.731 18.336 1.00 74.69 172 ASP A C 1
ATOM 1398 O O . ASP A 1 172 ? -9.009 12.221 17.928 1.00 74.69 172 ASP A O 1
ATOM 1402 N N . LYS A 1 173 ? -6.980 11.370 17.491 1.00 76.25 173 LYS A N 1
ATOM 1403 C CA . LYS A 1 173 ? -7.100 11.515 16.034 1.00 76.25 173 LYS A CA 1
ATOM 1404 C C . LYS A 1 173 ? -8.188 10.601 15.486 1.00 76.25 173 LYS A C 1
ATOM 1406 O O . LYS A 1 173 ? -8.976 11.041 14.659 1.00 76.25 173 LYS A O 1
ATOM 1411 N N . ALA A 1 174 ? -8.258 9.355 15.951 1.00 78.75 174 ALA A N 1
ATOM 1412 C CA . ALA A 1 174 ? -9.314 8.431 15.557 1.00 78.75 174 ALA A CA 1
ATOM 1413 C C . ALA A 1 174 ? -10.698 8.976 15.932 1.00 78.75 174 ALA A C 1
ATOM 1415 O O . ALA A 1 174 ? -11.575 9.025 15.081 1.00 78.75 174 ALA A O 1
ATOM 1416 N N . HIS A 1 175 ? -10.879 9.459 17.161 1.00 78.06 175 HIS A N 1
ATOM 1417 C CA . HIS A 1 175 ? -12.143 10.029 17.625 1.00 78.06 175 HIS A CA 1
ATOM 1418 C C . HIS A 1 175 ? -12.596 11.228 16.780 1.00 78.06 175 HIS A C 1
ATOM 1420 O O . HIS A 1 175 ? -13.786 11.389 16.537 1.00 78.06 175 HIS A O 1
ATOM 1426 N N . ARG A 1 176 ? -11.652 12.031 16.277 1.00 79.38 176 ARG A N 1
ATOM 1427 C CA . ARG A 1 176 ? -11.935 13.159 15.377 1.00 79.38 176 ARG A CA 1
ATOM 1428 C C . ARG A 1 176 ? -12.262 12.718 13.950 1.00 79.38 176 ARG A C 1
ATOM 1430 O O . ARG A 1 176 ? -13.159 13.267 13.324 1.00 79.38 176 ARG A O 1
ATOM 1437 N N . ILE A 1 177 ? -11.536 11.733 13.429 1.00 81.31 177 ILE A N 1
ATOM 1438 C CA . ILE A 1 177 ? -11.656 11.284 12.036 1.00 81.31 177 ILE A CA 1
ATOM 1439 C C . ILE A 1 177 ? -12.893 10.400 11.842 1.00 81.31 177 ILE A C 1
ATOM 1441 O O . ILE A 1 177 ? -13.610 10.566 10.862 1.00 81.31 177 ILE A O 1
ATOM 1445 N N . LEU A 1 178 ? -13.161 9.476 12.770 1.00 81.75 178 LEU A N 1
ATOM 1446 C CA . LEU A 1 178 ? -14.203 8.453 12.631 1.00 81.75 178 LEU A CA 1
ATOM 1447 C C . LEU A 1 178 ? -15.604 9.020 12.331 1.00 81.75 178 LEU A C 1
ATOM 1449 O O . LEU A 1 178 ? -16.224 8.503 11.407 1.00 81.75 178 LEU A O 1
ATOM 1453 N N . PRO A 1 179 ? -16.092 10.093 12.991 1.00 83.69 179 PRO A N 1
ATOM 1454 C CA . PRO A 1 179 ? -17.375 10.725 12.665 1.00 83.69 179 PRO A CA 1
ATOM 1455 C C . PRO A 1 179 ? -17.538 11.149 11.202 1.00 83.69 179 PRO A C 1
ATOM 1457 O O . PRO A 1 179 ? -18.660 11.193 10.708 1.00 83.69 179 PRO A O 1
ATOM 1460 N N . HIS A 1 180 ? -16.428 11.438 10.522 1.00 81.31 180 HIS A N 1
ATOM 1461 C CA . HIS A 1 180 ? -16.388 11.914 9.140 1.00 81.31 180 HIS A CA 1
ATOM 1462 C C . HIS A 1 180 ? -16.155 10.774 8.133 1.00 8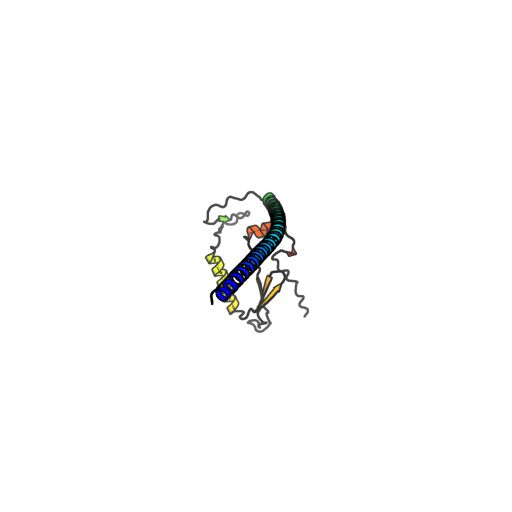1.31 180 HIS A C 1
ATOM 1464 O O . HIS A 1 180 ? -16.100 11.016 6.931 1.00 81.31 180 HIS A O 1
ATOM 1470 N N . LEU A 1 181 ? -15.993 9.536 8.613 1.00 78.81 181 LEU A N 1
ATOM 1471 C CA . LEU A 1 181 ? -15.836 8.343 7.787 1.00 78.81 181 LEU A CA 1
ATOM 1472 C C . LEU A 1 181 ? -17.125 7.524 7.745 1.00 78.81 181 LEU A C 1
ATOM 1474 O O . LEU A 1 181 ? -17.903 7.493 8.703 1.00 78.81 181 LEU A O 1
ATOM 1478 N N . ASP A 1 182 ? -17.279 6.757 6.667 1.00 77.88 182 ASP A N 1
ATOM 1479 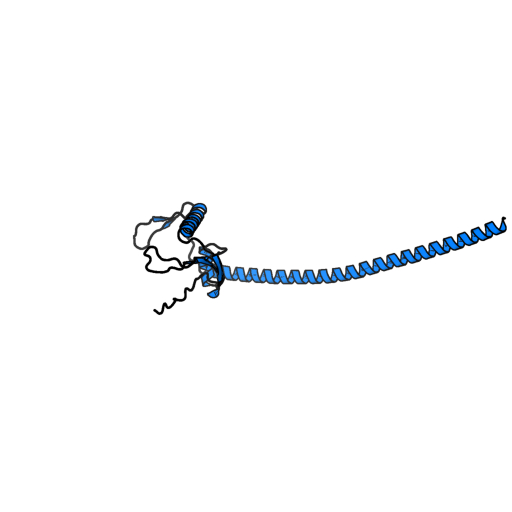C CA . ASP A 1 182 ? -18.339 5.763 6.550 1.00 77.88 182 ASP A CA 1
ATOM 1480 C C . ASP A 1 182 ? -18.340 4.801 7.739 1.00 77.88 182 ASP A C 1
ATOM 1482 O O . ASP A 1 182 ? -17.303 4.260 8.137 1.00 77.88 182 ASP A O 1
ATOM 1486 N N . LYS A 1 183 ? -19.538 4.511 8.257 1.00 75.31 183 LYS A N 1
ATOM 1487 C CA . LYS A 1 183 ? -19.750 3.623 9.415 1.00 75.31 183 LYS A CA 1
ATOM 1488 C C . LYS A 1 183 ? -19.104 2.246 9.242 1.00 75.31 183 LYS A C 1
ATOM 1490 O O . LYS A 1 183 ? -18.626 1.668 10.211 1.00 75.31 183 LYS A O 1
ATOM 1495 N N . ASN A 1 184 ? -19.009 1.754 8.007 1.00 70.50 184 ASN A N 1
ATOM 1496 C CA . ASN A 1 184 ? -18.383 0.470 7.676 1.00 70.50 184 ASN A CA 1
ATOM 1497 C C . ASN A 1 184 ? -16.874 0.434 7.978 1.00 70.50 184 ASN A C 1
ATOM 1499 O O . ASN A 1 184 ? -16.287 -0.638 8.114 1.00 70.50 184 ASN A O 1
ATOM 1503 N N . VAL A 1 185 ? -16.234 1.601 8.084 1.00 71.69 185 VAL A N 1
ATOM 1504 C CA . VAL A 1 185 ? -14.803 1.735 8.377 1.00 71.69 185 VAL A CA 1
ATOM 1505 C C . VAL A 1 185 ? -14.554 1.811 9.881 1.00 71.69 185 VAL A C 1
ATOM 1507 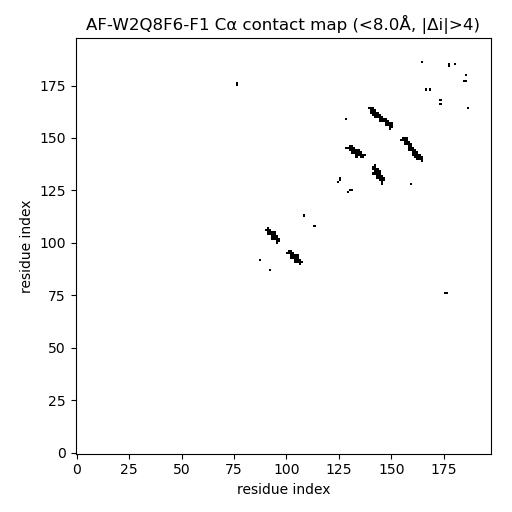O O . VAL A 1 185 ? -13.421 1.595 10.325 1.00 71.69 185 VAL A O 1
ATOM 1510 N N . TRP A 1 186 ? -15.591 2.049 10.687 1.00 74.81 186 TRP A N 1
ATOM 1511 C CA . TRP A 1 186 ? -15.432 2.233 12.119 1.00 74.81 186 TRP A CA 1
ATOM 1512 C C . TRP A 1 186 ? -14.911 0.961 12.790 1.00 74.81 186 TRP A C 1
ATOM 1514 O O . TRP A 1 186 ? -15.304 -0.153 12.431 1.00 74.81 186 TRP A O 1
ATOM 1524 N N . PRO A 1 187 ? -14.037 1.090 13.799 1.00 70.44 187 PRO A N 1
ATOM 1525 C CA . PRO A 1 187 ? -13.635 -0.019 14.641 1.00 70.44 187 PRO A CA 1
ATOM 1526 C C . PRO A 1 187 ? -14.729 -0.276 15.687 1.00 70.44 187 PRO A C 1
ATOM 1528 O O . PRO A 1 187 ? -14.458 -0.283 16.883 1.00 70.44 187 PRO A O 1
ATOM 1531 N N . VAL A 1 188 ? -15.964 -0.523 15.242 1.00 70.81 188 VAL A N 1
ATOM 1532 C CA . VAL A 1 188 ? -17.080 -0.911 16.113 1.00 70.81 188 VAL A CA 1
ATOM 1533 C C . VAL A 1 188 ? -17.420 -2.374 15.859 1.00 70.81 188 VAL A C 1
ATOM 1535 O O . VAL A 1 188 ? -17.644 -2.791 14.724 1.00 70.81 188 VAL A O 1
ATOM 1538 N N . LEU A 1 189 ? -17.446 -3.163 16.931 1.00 66.50 189 LEU A N 1
ATOM 1539 C CA . LEU A 1 189 ? -17.992 -4.514 16.904 1.00 66.50 189 LEU A CA 1
ATOM 1540 C C . LEU A 1 189 ? -19.502 -4.408 17.087 1.00 66.50 189 LEU A C 1
ATOM 1542 O O . LEU A 1 189 ? -19.991 -4.209 18.198 1.00 66.50 189 LEU A O 1
ATOM 1546 N N . HIS A 1 190 ? -20.249 -4.537 15.995 1.00 59.44 190 HIS A N 1
ATOM 1547 C CA . HIS A 1 190 ? -21.684 -4.775 16.079 1.00 59.44 190 HIS A CA 1
ATOM 1548 C C . HIS A 1 190 ? -21.898 -6.226 16.507 1.00 59.44 190 HIS A C 1
ATOM 1550 O O . HIS A 1 190 ? -22.036 -7.122 15.677 1.00 59.44 190 HIS A O 1
ATOM 1556 N N . LEU A 1 191 ? -21.882 -6.469 17.817 1.00 53.81 191 LEU A N 1
ATOM 1557 C CA . LEU A 1 191 ? -22.406 -7.710 18.369 1.00 53.81 191 LEU A CA 1
ATOM 1558 C C . LEU A 1 191 ? -23.914 -7.700 18.100 1.00 53.81 191 LEU A C 1
ATOM 1560 O O . LEU A 1 191 ? -24.674 -7.026 18.794 1.00 53.81 191 LEU A O 1
ATOM 1564 N N . LEU A 1 192 ? -24.343 -8.391 17.041 1.00 42.88 192 LEU A N 1
ATOM 1565 C CA . LEU A 1 192 ? -25.749 -8.741 16.872 1.00 42.88 192 LEU A CA 1
ATOM 1566 C C . LEU A 1 192 ? -26.180 -9.462 18.156 1.00 42.88 192 LEU A C 1
ATOM 1568 O O . LEU A 1 192 ? -25.476 -10.390 18.566 1.00 42.88 192 LEU A O 1
ATOM 1572 N N . PRO A 1 193 ? -27.282 -9.054 18.811 1.00 37.75 193 PRO A N 1
ATOM 1573 C CA . PRO A 1 193 ? -27.783 -9.778 19.963 1.00 37.75 193 PRO A CA 1
ATOM 1574 C C . PRO A 1 193 ? -28.098 -11.192 19.488 1.00 37.75 193 PRO A C 1
ATOM 1576 O O . PRO A 1 193 ? -29.016 -11.408 18.697 1.00 37.75 193 PRO A O 1
ATOM 1579 N N . THR A 1 194 ? -27.291 -12.157 19.918 1.00 39.97 194 THR A N 1
ATOM 1580 C CA . THR A 1 194 ? -27.591 -13.566 19.735 1.00 39.97 194 THR A CA 1
ATOM 1581 C C . THR A 1 194 ? -28.872 -13.824 20.507 1.00 39.97 194 THR A C 1
ATOM 1583 O O . THR A 1 194 ? -28.887 -13.883 21.733 1.00 39.97 194 THR A O 1
ATOM 1586 N N . THR A 1 195 ? -29.987 -13.922 19.786 1.00 38.97 195 THR A N 1
ATOM 1587 C CA . THR A 1 195 ? -31.229 -14.444 20.338 1.00 38.97 195 THR A CA 1
ATOM 1588 C C . THR A 1 195 ? -30.970 -15.896 20.719 1.00 38.97 195 THR A C 1
ATOM 1590 O O . THR A 1 195 ? -31.092 -16.797 19.891 1.00 38.97 195 THR A O 1
ATOM 1593 N N . SER A 1 196 ? -30.581 -16.119 21.970 1.00 34.53 196 SER A N 1
ATOM 1594 C CA . SER A 1 196 ? -30.723 -17.400 22.640 1.00 34.53 196 SER A CA 1
ATOM 1595 C C . SER A 1 196 ? -32.221 -17.680 22.736 1.00 34.53 196 SER A C 1
ATOM 1597 O O . SER A 1 196 ? -32.899 -17.193 23.642 1.00 34.53 196 SER A O 1
ATOM 1599 N N . LYS A 1 197 ? -32.770 -18.393 21.751 1.00 34.19 197 LYS A N 1
ATOM 1600 C CA . LYS A 1 197 ? -34.030 -19.099 21.958 1.00 34.19 197 LYS A CA 1
ATOM 1601 C C . LYS A 1 197 ? -33.685 -20.418 22.648 1.00 34.19 197 LYS A C 1
ATOM 1603 O O . LYS A 1 197 ? -32.830 -21.151 22.156 1.00 34.19 197 LYS A O 1
ATOM 1608 N N . LEU A 1 198 ? -34.292 -20.566 23.826 1.00 34.28 198 LEU A N 1
ATOM 1609 C CA . LEU A 1 198 ? -34.324 -21.733 24.709 1.00 34.28 198 LEU A CA 1
ATOM 1610 C C . LEU A 1 198 ? -34.595 -23.035 23.951 1.00 34.28 198 LEU A C 1
ATOM 1612 O O . LEU A 1 198 ? -35.390 -22.982 22.984 1.00 34.28 198 LEU A O 1
#

pLDDT: mean 78.28, std 14.49, range [34.19, 97.62]

Organism: Phytophthora nicotianae (strain INRA-310) (NCBI:txid761204)

Mean predicted aligned error: 17.62 Å

Foldseek 3Di:
DVVVVVVVVVVVVVVVVVVVVVVVVVVVVVVVVVVVVVVVVVVVVVVVVVVVVVVVVVVVVVVVVVVVVVVVLVVVLVVPDDDDPDPDDQAFDWDDDPPPPDIDTDHDDDPVRVVVVVVVCVVVVCVVFPAFDQPDDDLQWTKTWGDWDQPPVNPDTDIDIDTDHDDPDDPVVCVSNVVVDDPSNDPDDPPDPPPPDD

Sequence (198 aa):
MVEERRRLEKELQRRVLEARMAFDELTIRSAAEAYRHVTVERAALMSENVALKEAIEDKLKVKAQLERETQEFLDQIRSNEPPVLARRDDDGWCVQLPNGAPSFYFSPFTREEFDNILKNNDVVYAERHPCTATVGKILGWTVDYAPLVRNEAGTSFVAHARFTRRLRCSLDKAHRILPHLDKNVWPVLHLLPTTSKL

Solvent-accessible surface area (backbone atoms only — not comparable to full-atom values): 11981 Å² total; per-residue (Å²): 116,68,66,59,52,55,52,52,52,54,50,49,53,51,53,53,51,54,52,50,54,53,49,52,52,52,50,53,49,53,52,54,50,52,52,51,51,53,51,52,51,51,53,52,52,50,53,51,53,51,55,50,50,52,53,50,52,52,51,50,52,54,50,54,50,51,52,48,54,52,48,56,54,52,50,58,57,56,74,72,60,74,86,76,74,77,82,68,68,99,79,46,49,74,48,77,50,96,82,77,49,85,62,46,79,46,66,78,77,51,74,63,54,51,55,48,53,52,50,49,50,52,49,60,45,42,70,77,47,66,58,63,48,75,77,46,72,57,96,79,26,42,33,28,38,29,68,78,38,67,41,97,84,67,81,48,76,44,71,47,76,48,78,45,70,89,72,98,62,53,69,71,55,44,66,61,48,49,81,80,45,65,74,90,73,48,98,67,84,83,76,71,82,78,79,81,75,130